Protein AF-A0A8J3HNP9-F1 (afdb_monomer_lite)

Radius of gyration: 21.97 Å; chains: 1; bounding box: 42×60×64 Å

Sequence (300 aa):
MTESPDAYVRTRRYVMGAESTRGRYFKLLGGGTFADLPREQRSRFVADLCRDARTVDDADLTDMLSLPNWRPRLTAAWLIGIDRRTGFRDRLAELLLASELAFAGKGYAYALLRFGRPEDAVVLSAYLDRYLPRLDCPYDQGYVMSALLHLDDTRGTTAAARFLVPGGPWKSRYGDADPGAMCDRIRHAEQLIQAEQVRTAGVTLVEHFVLEWSDGGTHLAGLVTEWVRDGEPDLPHAISLLADAVASLGRRGLIEVYADGPVPTDQIGPLVADPSRWSPDAPADHAVAVSLTEAGAAFL

Foldseek 3Di:
DDDPVVLCVVLVCLLAPDDHPPGLLVCPFLLGVLLVDDPVSSLVSLLRLLVCLVPDDVVSLVSLLPDPALSSLLSSLQSCLLNLVCVCLVVLLVCLQVLNYARSVLSSLSSLLSVLDPVSLVSLLNSLVPPLVPLVDPGCNLSSLLSNVLSCVLVVHCSSVQQVPVVHSCCVRPNPDDSNPSNVSNVSSVVSNLLSCVLPVDADPLLVLCLVQQAPWAWLLRSLVVVVVVPDPDSVVNLVSNLVSQLVCLLSVQKFKDQVHTDDSVCSNVLSPDVLSNDPPRPNNSIMIIHGDPSSVVND

Structure (mmCIF, N/CA/C/O backbone):
data_AF-A0A8J3HNP9-F1
#
_entry.id   AF-A0A8J3HNP9-F1
#
loop_
_atom_site.group_PDB
_atom_site.id
_atom_site.type_symbol
_atom_site.label_atom_id
_atom_site.label_alt_id
_atom_site.label_comp_id
_atom_site.label_asym_id
_atom_site.label_entity_id
_atom_site.label_seq_id
_atom_site.pdbx_PDB_ins_code
_atom_site.Cartn_x
_atom_site.Cartn_y
_atom_site.Cartn_z
_atom_site.occupancy
_atom_site.B_iso_or_equiv
_atom_site.auth_seq_id
_atom_site.auth_comp_id
_atom_site.auth_asym_id
_atom_site.auth_atom_id
_atom_site.pdbx_PDB_model_num
ATOM 1 N N . MET A 1 1 ? 5.436 -31.799 8.774 1.00 41.78 1 MET A N 1
ATOM 2 C CA . MET A 1 1 ? 5.368 -31.387 7.361 1.00 41.78 1 MET A CA 1
ATOM 3 C C . MET A 1 1 ? 6.785 -31.031 6.954 1.00 41.78 1 MET A C 1
ATOM 5 O O . MET A 1 1 ? 7.312 -30.037 7.431 1.00 41.78 1 MET A O 1
ATOM 9 N N . THR A 1 2 ? 7.453 -31.950 6.269 1.00 43.00 2 THR A N 1
ATOM 10 C CA . THR A 1 2 ? 8.883 -31.882 5.948 1.00 43.00 2 THR A CA 1
ATOM 11 C C . THR A 1 2 ? 9.095 -30.798 4.895 1.00 43.00 2 THR A C 1
ATOM 13 O O . THR A 1 2 ? 8.394 -30.791 3.886 1.00 43.00 2 THR A O 1
ATOM 16 N N . GLU A 1 3 ? 9.997 -29.854 5.163 1.00 51.47 3 GLU A N 1
ATOM 17 C CA . GLU A 1 3 ? 10.384 -28.799 4.222 1.00 51.47 3 GLU A CA 1
ATOM 18 C C . GLU A 1 3 ? 10.762 -29.431 2.877 1.00 51.47 3 GLU A C 1
ATOM 20 O O . GLU A 1 3 ? 11.570 -30.357 2.859 1.00 51.47 3 GLU A O 1
ATOM 25 N N . SER A 1 4 ? 10.199 -28.955 1.761 1.00 56.53 4 SER A N 1
ATOM 26 C CA . SER A 1 4 ? 10.802 -29.221 0.453 1.00 56.53 4 SER A CA 1
ATOM 27 C C . SER A 1 4 ? 12.010 -28.288 0.338 1.00 56.53 4 SER A C 1
ATOM 29 O O . SER A 1 4 ? 11.806 -27.069 0.246 1.00 56.53 4 SER A O 1
ATOM 31 N N . PRO A 1 5 ? 13.257 -28.797 0.384 1.00 61.81 5 PRO A N 1
ATOM 32 C CA . PRO A 1 5 ? 14.456 -27.957 0.336 1.00 61.81 5 PRO A CA 1
ATOM 33 C C . PRO A 1 5 ? 14.476 -27.059 -0.910 1.00 61.81 5 PRO A C 1
ATOM 35 O O . PRO A 1 5 ? 14.999 -25.944 -0.880 1.00 61.81 5 PRO A O 1
ATOM 38 N N . ASP A 1 6 ? 13.816 -27.512 -1.974 1.00 73.06 6 ASP A N 1
ATOM 39 C CA . ASP A 1 6 ? 13.771 -26.863 -3.277 1.00 73.06 6 ASP A CA 1
ATOM 40 C C . ASP A 1 6 ? 12.999 -25.539 -3.252 1.00 73.06 6 ASP A C 1
ATOM 42 O O . ASP A 1 6 ? 13.443 -24.557 -3.849 1.00 73.06 6 ASP A O 1
ATOM 46 N N . ALA A 1 7 ? 11.884 -25.464 -2.515 1.00 73.06 7 ALA A N 1
ATOM 47 C CA . ALA A 1 7 ? 11.074 -24.246 -2.438 1.00 73.06 7 ALA A CA 1
ATOM 48 C C . ALA A 1 7 ? 11.816 -23.119 -1.701 1.00 73.06 7 ALA A C 1
ATOM 50 O O . ALA A 1 7 ? 11.811 -21.964 -2.135 1.00 73.06 7 ALA A O 1
ATOM 51 N N . TYR A 1 8 ? 12.517 -23.447 -0.610 1.00 75.12 8 TYR A N 1
ATOM 52 C CA . TYR A 1 8 ? 13.298 -22.461 0.138 1.00 75.12 8 TYR A CA 1
ATOM 53 C C . TYR A 1 8 ? 14.500 -21.966 -0.669 1.00 75.12 8 TYR A C 1
ATOM 55 O O . TYR A 1 8 ? 14.755 -20.764 -0.714 1.00 75.12 8 TYR A O 1
ATOM 63 N N . VAL A 1 9 ? 15.225 -22.867 -1.341 1.00 79.75 9 VAL A N 1
ATOM 64 C CA . VAL A 1 9 ? 16.390 -22.502 -2.162 1.00 79.75 9 VAL A CA 1
ATOM 65 C C . VAL A 1 9 ? 15.975 -21.605 -3.329 1.00 79.75 9 VAL A C 1
ATOM 67 O O . VAL A 1 9 ? 16.606 -20.568 -3.548 1.00 79.75 9 VAL A O 1
ATOM 70 N N . ARG A 1 10 ? 14.887 -21.951 -4.028 1.00 82.94 10 ARG A N 1
ATOM 71 C CA . ARG A 1 10 ? 14.375 -21.191 -5.176 1.00 82.94 10 ARG A CA 1
ATOM 72 C C . ARG A 1 10 ? 13.903 -19.793 -4.780 1.00 82.94 10 ARG A C 1
ATOM 74 O O . ARG A 1 10 ? 14.274 -18.804 -5.411 1.00 82.94 10 ARG A O 1
ATOM 81 N N . THR A 1 11 ? 13.167 -19.692 -3.676 1.00 86.75 11 THR A N 1
ATOM 82 C CA . THR A 1 11 ? 12.577 -18.420 -3.227 1.00 86.75 11 THR A CA 1
ATOM 83 C C . THR A 1 11 ? 13.554 -17.544 -2.434 1.00 86.75 11 THR A C 1
ATOM 85 O O . THR A 1 11 ? 13.323 -16.343 -2.258 1.00 86.75 11 THR A O 1
ATOM 88 N N . ARG A 1 12 ? 14.709 -18.092 -2.017 1.00 88.56 12 ARG A N 1
ATOM 89 C CA . ARG A 1 12 ? 15.744 -17.386 -1.241 1.00 88.56 12 ARG A CA 1
ATOM 90 C C . ARG A 1 12 ? 16.184 -16.071 -1.878 1.00 88.56 12 ARG A C 1
ATOM 92 O O . ARG A 1 12 ? 16.449 -15.118 -1.144 1.00 88.56 12 ARG A O 1
ATOM 99 N N . ARG A 1 13 ? 16.257 -15.996 -3.214 1.00 88.94 13 ARG A N 1
ATOM 100 C CA . ARG A 1 13 ? 16.653 -14.766 -3.925 1.00 88.94 13 ARG A CA 1
ATOM 101 C C . ARG A 1 13 ? 15.746 -13.584 -3.586 1.00 88.94 13 ARG A C 1
ATOM 103 O O . ARG A 1 13 ? 16.248 -12.490 -3.359 1.00 88.94 13 ARG A O 1
ATOM 110 N N . TYR A 1 14 ? 14.443 -13.820 -3.437 1.00 91.44 14 TYR A N 1
ATOM 111 C CA . TYR A 1 14 ? 13.475 -12.780 -3.104 1.00 91.44 14 TYR A CA 1
ATOM 112 C C . TYR A 1 14 ? 13.590 -12.356 -1.644 1.00 91.44 14 TYR A C 1
ATOM 114 O O . TYR A 1 14 ? 13.508 -11.170 -1.337 1.00 91.44 14 TYR A O 1
ATOM 122 N N . VAL A 1 15 ? 13.820 -13.316 -0.743 1.00 90.69 15 VAL A N 1
ATOM 123 C CA . VAL A 1 15 ? 13.936 -13.077 0.707 1.00 90.69 15 VAL A CA 1
ATOM 124 C C . VAL A 1 15 ? 15.225 -12.336 1.055 1.00 90.69 15 VAL A C 1
ATOM 126 O O . VAL A 1 15 ? 15.242 -11.479 1.945 1.00 90.69 15 VAL A O 1
ATOM 129 N N . MET A 1 16 ? 16.316 -12.649 0.356 1.00 86.94 16 MET A N 1
ATOM 130 C CA . MET A 1 16 ? 17.607 -12.003 0.567 1.00 86.94 16 MET A CA 1
ATOM 131 C C . MET A 1 16 ? 17.746 -10.708 -0.241 1.00 86.94 16 MET A C 1
ATOM 133 O O . MET A 1 16 ? 18.266 -9.736 0.297 1.00 86.94 16 MET A O 1
ATOM 137 N N . GLY A 1 17 ? 17.208 -10.641 -1.460 1.00 74.25 17 GLY A N 1
ATOM 138 C CA . GLY A 1 17 ? 17.454 -9.547 -2.403 1.00 74.25 17 GLY A CA 1
ATOM 139 C C . GLY A 1 17 ? 18.872 -9.592 -2.989 1.00 74.25 17 GLY A C 1
ATOM 140 O O . GLY A 1 17 ? 19.764 -10.219 -2.418 1.00 74.25 17 GLY A O 1
ATOM 141 N N . ALA A 1 18 ? 19.084 -8.920 -4.124 1.00 65.62 18 ALA A N 1
ATOM 142 C CA . ALA A 1 18 ? 20.353 -8.954 -4.858 1.00 65.62 18 ALA A CA 1
ATOM 143 C C . ALA A 1 18 ? 21.534 -8.334 -4.081 1.00 65.62 18 ALA A C 1
ATOM 145 O O . ALA A 1 18 ? 22.650 -8.839 -4.156 1.00 65.62 18 ALA A O 1
ATOM 146 N N . GLU A 1 19 ? 21.287 -7.282 -3.293 1.00 57.78 19 GLU A N 1
ATOM 147 C CA . GLU A 1 19 ? 22.351 -6.474 -2.674 1.00 57.78 19 GLU A CA 1
ATOM 148 C C . GLU A 1 19 ? 22.489 -6.628 -1.143 1.00 57.78 19 GLU A C 1
ATOM 150 O O . GLU A 1 19 ? 23.294 -5.936 -0.518 1.00 57.78 19 GLU A O 1
ATOM 155 N N . SER A 1 20 ? 21.692 -7.472 -0.473 1.00 57.62 20 SER A N 1
ATOM 156 C CA . SER A 1 20 ? 21.638 -7.445 1.000 1.00 57.62 20 SER A CA 1
ATOM 157 C C . SER A 1 20 ? 22.536 -8.481 1.677 1.00 57.62 20 SER A C 1
ATOM 159 O O . SER A 1 20 ? 22.277 -9.682 1.618 1.00 57.62 20 SER A O 1
ATOM 161 N N . THR A 1 21 ? 23.502 -8.010 2.470 1.00 60.66 21 THR A N 1
ATOM 162 C CA . THR A 1 21 ? 24.278 -8.852 3.401 1.00 60.66 21 THR A CA 1
ATOM 163 C C . THR A 1 21 ? 23.460 -9.329 4.608 1.00 60.66 21 THR A C 1
ATOM 165 O O . THR A 1 21 ? 23.780 -10.359 5.195 1.00 60.66 21 THR A O 1
ATOM 168 N N . ARG A 1 22 ? 22.378 -8.620 4.975 1.00 69.38 22 ARG A N 1
ATOM 169 C CA . ARG A 1 22 ? 21.475 -8.987 6.088 1.00 69.38 22 ARG A CA 1
ATOM 170 C C . ARG A 1 22 ? 20.137 -9.595 5.634 1.00 69.38 22 ARG A C 1
ATOM 172 O O . ARG A 1 22 ? 19.429 -10.169 6.452 1.00 69.38 22 ARG A O 1
ATOM 179 N N . GLY A 1 23 ? 19.822 -9.561 4.341 1.00 80.19 23 GLY A N 1
ATOM 180 C CA . GLY A 1 23 ? 18.545 -9.984 3.748 1.00 80.19 23 GLY A CA 1
ATOM 181 C C . GLY A 1 23 ? 17.532 -8.840 3.576 1.00 80.19 23 GLY A C 1
ATOM 182 O O . GLY A 1 23 ? 17.559 -7.858 4.321 1.00 80.19 23 GLY A O 1
ATOM 183 N N . ARG A 1 24 ? 16.659 -8.924 2.563 1.00 90.69 24 ARG A N 1
ATOM 184 C CA . ARG A 1 24 ? 15.647 -7.905 2.215 1.00 90.69 24 ARG A CA 1
ATOM 185 C C . ARG A 1 24 ? 14.593 -7.754 3.308 1.00 90.69 24 ARG A C 1
ATOM 187 O O . ARG A 1 24 ? 14.178 -6.637 3.599 1.00 90.69 24 ARG A O 1
ATOM 194 N N . TYR A 1 25 ? 14.193 -8.856 3.939 1.00 89.31 25 TYR A N 1
ATOM 195 C CA . TYR A 1 25 ? 13.139 -8.877 4.959 1.00 89.31 25 TYR A CA 1
ATOM 196 C C . TYR A 1 25 ? 13.373 -7.898 6.127 1.00 89.31 25 TYR A C 1
ATOM 198 O O . TYR A 1 25 ? 12.404 -7.383 6.675 1.00 89.31 25 TYR A O 1
ATOM 206 N N . PHE A 1 26 ? 14.623 -7.576 6.488 1.00 89.19 26 PHE A N 1
ATOM 207 C CA . PHE A 1 26 ? 14.903 -6.566 7.522 1.00 89.19 26 PHE A CA 1
ATOM 208 C C . PHE A 1 26 ? 14.496 -5.154 7.107 1.00 89.19 26 PHE A C 1
ATOM 210 O O . PHE A 1 26 ? 14.012 -4.396 7.940 1.00 89.19 26 PHE A O 1
ATOM 217 N N . LYS A 1 27 ? 14.683 -4.820 5.827 1.00 89.81 27 LYS A N 1
ATOM 218 C CA . LYS A 1 27 ? 14.323 -3.521 5.246 1.00 89.81 27 LYS A CA 1
ATOM 219 C C . LYS A 1 27 ? 12.807 -3.388 5.036 1.00 89.81 27 LYS A C 1
ATOM 221 O O . LYS A 1 27 ? 12.283 -2.284 4.973 1.00 89.81 27 LYS A O 1
ATOM 226 N N . LEU A 1 28 ? 12.102 -4.516 4.931 1.00 90.75 28 LEU A N 1
ATOM 227 C CA . LEU A 1 28 ? 10.635 -4.577 4.866 1.00 90.75 28 LEU A CA 1
ATOM 228 C C . LEU A 1 28 ? 9.980 -4.563 6.254 1.00 90.75 28 LEU A C 1
ATOM 230 O O . LEU A 1 28 ? 8.804 -4.219 6.398 1.00 90.75 28 LEU A O 1
ATOM 234 N N . LEU A 1 29 ? 10.727 -4.961 7.286 1.00 85.44 29 LEU A N 1
ATOM 235 C CA . LEU A 1 29 ? 10.233 -5.002 8.652 1.00 85.44 29 LEU A CA 1
ATOM 236 C C . LEU A 1 29 ? 9.774 -3.611 9.088 1.00 85.44 29 LEU A C 1
ATOM 238 O O . LEU A 1 29 ? 10.290 -2.588 8.649 1.00 85.44 29 LEU A O 1
ATOM 242 N N . GLY A 1 30 ? 8.779 -3.583 9.965 1.00 76.62 30 GLY A N 1
ATOM 243 C CA . GLY A 1 30 ? 8.337 -2.352 10.592 1.00 76.62 30 GLY A CA 1
ATOM 244 C C . GLY A 1 30 ? 7.570 -1.387 9.679 1.00 76.62 30 GLY A C 1
ATOM 245 O O . GLY A 1 30 ? 7.511 -0.204 10.009 1.00 76.62 30 GLY A O 1
ATOM 246 N N . GLY A 1 31 ? 6.979 -1.874 8.582 1.00 75.06 31 GLY A N 1
ATOM 247 C CA . GLY A 1 31 ? 6.212 -1.059 7.627 1.00 75.06 31 GLY A CA 1
ATOM 248 C C . GLY A 1 31 ? 7.059 -0.441 6.513 1.00 75.06 31 GLY A C 1
ATOM 249 O O . GLY A 1 31 ? 6.606 0.499 5.878 1.00 75.06 31 GLY A O 1
ATOM 250 N N . GLY A 1 32 ? 8.273 -0.955 6.283 1.00 79.75 32 GLY A N 1
ATOM 251 C CA . GLY A 1 32 ? 9.185 -0.439 5.262 1.00 79.75 32 GLY A CA 1
ATOM 252 C C . GLY A 1 32 ? 10.268 0.469 5.838 1.00 79.75 32 GLY A C 1
ATOM 253 O O . GLY A 1 32 ? 10.395 1.618 5.432 1.00 79.75 32 GLY A O 1
ATOM 254 N N . THR A 1 33 ? 11.093 -0.046 6.757 1.00 86.62 33 THR A N 1
ATOM 255 C CA . THR A 1 33 ? 12.288 0.664 7.270 1.00 86.62 33 THR A CA 1
ATOM 256 C C . THR A 1 33 ? 13.270 1.079 6.172 1.00 86.62 33 THR A C 1
ATOM 258 O O . THR A 1 33 ? 14.131 1.923 6.403 1.00 86.62 33 THR A O 1
ATOM 261 N N . PHE A 1 34 ? 13.137 0.546 4.953 1.00 89.06 34 PHE A N 1
ATOM 262 C CA . PHE A 1 34 ? 13.840 1.070 3.784 1.00 89.06 34 PHE A CA 1
ATOM 263 C C . PHE A 1 34 ? 13.579 2.562 3.525 1.00 89.06 34 PHE A C 1
ATOM 265 O O . PHE A 1 34 ? 14.424 3.212 2.912 1.00 89.06 34 PHE A O 1
ATOM 272 N N . ALA A 1 35 ? 12.450 3.109 3.988 1.00 86.44 35 ALA A N 1
ATOM 273 C CA . ALA A 1 35 ? 12.135 4.532 3.896 1.00 86.44 35 ALA A CA 1
ATOM 274 C C . ALA A 1 35 ? 13.190 5.408 4.601 1.00 86.44 35 ALA A C 1
ATOM 276 O O . ALA A 1 35 ? 13.507 6.497 4.124 1.00 86.44 35 ALA A O 1
ATOM 277 N N . ASP A 1 36 ? 13.807 4.880 5.661 1.00 87.75 36 ASP A N 1
ATOM 278 C CA . ASP A 1 36 ? 14.815 5.564 6.476 1.00 87.75 36 ASP A CA 1
ATOM 279 C C . ASP A 1 36 ? 16.243 5.428 5.900 1.00 87.75 36 ASP A C 1
ATOM 281 O O . ASP A 1 36 ? 17.205 5.966 6.450 1.00 87.75 36 ASP A O 1
ATOM 285 N N . LEU A 1 37 ? 16.420 4.694 4.791 1.00 87.50 37 LEU A N 1
ATOM 286 C CA . LEU A 1 37 ? 17.728 4.537 4.149 1.00 87.50 37 LEU A CA 1
ATOM 287 C C . LEU A 1 37 ? 18.185 5.838 3.469 1.00 87.50 37 LEU A C 1
ATOM 289 O O . LEU A 1 37 ? 17.350 6.608 2.981 1.00 87.50 37 LEU A O 1
ATOM 293 N N . PRO A 1 38 ? 19.511 6.046 3.319 1.00 87.94 38 PRO A N 1
ATOM 294 C CA . PRO A 1 38 ? 20.050 7.101 2.467 1.00 87.94 38 PRO A CA 1
ATOM 295 C C . PRO A 1 38 ? 19.463 7.032 1.054 1.00 87.94 38 PRO A C 1
ATOM 297 O O . PRO A 1 38 ? 19.278 5.939 0.517 1.00 87.94 38 PRO A O 1
ATOM 300 N N . ARG A 1 39 ? 19.209 8.195 0.437 1.00 83.44 39 ARG A N 1
ATOM 301 C CA . ARG A 1 39 ? 18.467 8.329 -0.833 1.00 83.44 39 ARG A CA 1
ATOM 302 C C . ARG A 1 39 ? 18.920 7.346 -1.915 1.00 83.44 39 ARG A C 1
ATOM 304 O O . ARG A 1 39 ? 18.086 6.661 -2.487 1.00 83.44 39 ARG A O 1
ATOM 311 N N . GLU A 1 40 ? 20.223 7.231 -2.158 1.00 80.88 40 GLU A N 1
ATOM 312 C CA . GLU A 1 40 ? 20.770 6.328 -3.180 1.00 80.88 40 GLU A CA 1
ATOM 313 C C . GLU A 1 40 ? 20.478 4.847 -2.879 1.00 80.88 40 GLU A C 1
ATOM 315 O O . GLU A 1 40 ? 19.985 4.116 -3.739 1.00 80.88 40 GLU A O 1
ATOM 320 N N . GLN A 1 41 ? 20.718 4.411 -1.638 1.00 85.44 41 GLN A N 1
ATOM 321 C CA . GLN A 1 41 ? 20.446 3.035 -1.206 1.00 85.44 41 GLN A CA 1
ATOM 322 C C . GLN A 1 41 ? 18.949 2.725 -1.225 1.00 85.44 41 GLN A C 1
ATOM 324 O O . GLN A 1 41 ? 18.549 1.611 -1.567 1.00 85.44 41 GLN A O 1
ATOM 329 N N . ARG A 1 42 ? 18.122 3.710 -0.863 1.00 90.25 42 ARG A N 1
ATOM 330 C CA . ARG A 1 42 ? 16.665 3.624 -0.912 1.00 90.25 42 ARG A CA 1
ATOM 331 C C . ARG A 1 42 ? 16.177 3.452 -2.346 1.00 90.25 42 ARG A C 1
ATOM 333 O O . ARG A 1 42 ? 15.444 2.505 -2.604 1.00 90.25 42 ARG A O 1
ATOM 340 N N . SER A 1 43 ? 16.630 4.294 -3.276 1.00 83.88 43 SER A N 1
ATOM 341 C CA . SER A 1 43 ? 16.246 4.205 -4.689 1.00 83.88 43 SER A CA 1
ATOM 342 C C . SER A 1 43 ? 16.623 2.858 -5.303 1.00 83.88 43 SER A C 1
ATOM 344 O O . SER A 1 43 ? 15.776 2.221 -5.921 1.00 83.88 43 SER A O 1
ATOM 346 N N . ARG A 1 44 ? 17.854 2.372 -5.078 1.00 86.25 44 ARG A N 1
ATOM 347 C CA . ARG A 1 44 ? 18.276 1.040 -5.556 1.00 86.25 44 ARG A CA 1
ATOM 348 C C . ARG A 1 44 ? 17.419 -0.076 -4.970 1.00 86.25 44 ARG A C 1
ATOM 350 O O . ARG A 1 44 ? 16.931 -0.933 -5.700 1.00 86.25 44 ARG A O 1
ATOM 357 N N . PHE A 1 45 ? 17.183 -0.033 -3.659 1.00 90.62 45 PHE A N 1
ATOM 358 C CA . PHE A 1 45 ? 16.366 -1.035 -2.986 1.00 90.62 45 PHE A CA 1
ATOM 359 C C . PHE A 1 45 ? 14.934 -1.082 -3.527 1.00 90.62 45 PHE A C 1
ATOM 361 O O . PHE A 1 45 ? 14.414 -2.170 -3.764 1.00 90.62 45 PHE A O 1
ATOM 368 N N . VAL A 1 46 ? 14.299 0.078 -3.710 1.00 91.00 46 VAL A N 1
ATOM 369 C CA . VAL A 1 46 ? 12.920 0.163 -4.203 1.00 91.00 46 VAL A CA 1
ATOM 370 C C . VAL A 1 46 ? 12.836 -0.294 -5.663 1.00 91.00 46 VAL A C 1
ATOM 372 O O . VAL A 1 46 ? 11.932 -1.063 -5.986 1.00 91.00 46 VAL A O 1
ATOM 375 N N . ALA A 1 47 ? 13.801 0.074 -6.512 1.00 87.25 47 ALA A N 1
ATOM 376 C CA . ALA A 1 47 ? 13.889 -0.403 -7.894 1.00 87.25 47 ALA A CA 1
ATOM 377 C C . ALA A 1 47 ? 13.988 -1.932 -7.979 1.00 87.25 47 ALA A C 1
ATOM 379 O O . ALA A 1 47 ? 13.220 -2.577 -8.698 1.00 87.25 47 ALA A O 1
ATOM 380 N N . ASP A 1 48 ? 14.885 -2.527 -7.192 1.00 90.44 48 ASP A N 1
ATOM 381 C CA . ASP A 1 48 ? 15.039 -3.978 -7.107 1.00 90.44 48 ASP A CA 1
ATOM 382 C C . ASP A 1 48 ? 13.785 -4.668 -6.573 1.00 90.44 48 ASP A C 1
ATOM 384 O O . ASP A 1 48 ? 13.381 -5.713 -7.080 1.00 90.44 48 ASP A O 1
ATOM 388 N N . LEU A 1 49 ? 13.155 -4.086 -5.553 1.00 93.50 49 LEU A N 1
ATOM 389 C CA . LEU A 1 49 ? 11.936 -4.621 -4.964 1.00 93.50 49 LEU A CA 1
ATOM 390 C C . LEU A 1 49 ? 10.769 -4.599 -5.962 1.00 93.50 49 LEU A C 1
ATOM 392 O O . LEU A 1 49 ? 10.061 -5.596 -6.082 1.00 93.50 49 LEU A O 1
ATOM 396 N N . CYS A 1 50 ? 10.593 -3.503 -6.704 1.00 91.50 50 CYS A N 1
ATOM 397 C CA . CYS A 1 50 ? 9.552 -3.385 -7.726 1.00 91.50 50 CYS A CA 1
ATOM 398 C C . CYS A 1 50 ? 9.806 -4.321 -8.912 1.00 91.50 50 CYS A C 1
ATOM 400 O O . CYS A 1 50 ? 8.866 -4.917 -9.437 1.00 91.50 50 CYS A O 1
ATOM 402 N N . ARG A 1 51 ? 11.069 -4.495 -9.325 1.00 90.00 51 ARG A N 1
ATOM 403 C CA . ARG A 1 51 ? 11.435 -5.469 -10.363 1.00 90.00 51 ARG A CA 1
ATOM 404 C C . ARG A 1 51 ? 11.079 -6.890 -9.936 1.00 90.00 51 ARG A C 1
ATOM 406 O O . ARG A 1 51 ? 10.449 -7.614 -10.704 1.00 90.00 51 ARG A O 1
ATOM 413 N N . ASP A 1 52 ? 11.438 -7.276 -8.719 1.00 93.94 52 ASP A N 1
ATOM 414 C CA . ASP A 1 52 ? 11.122 -8.606 -8.203 1.00 93.94 52 ASP A CA 1
ATOM 415 C C . ASP A 1 52 ? 9.616 -8.812 -8.047 1.00 93.94 52 ASP A C 1
ATOM 417 O O . ASP A 1 52 ? 9.119 -9.875 -8.399 1.00 93.94 52 ASP A O 1
ATOM 421 N N . ALA A 1 53 ? 8.878 -7.795 -7.593 1.00 94.94 53 ALA A N 1
ATOM 422 C CA . ALA A 1 53 ? 7.424 -7.869 -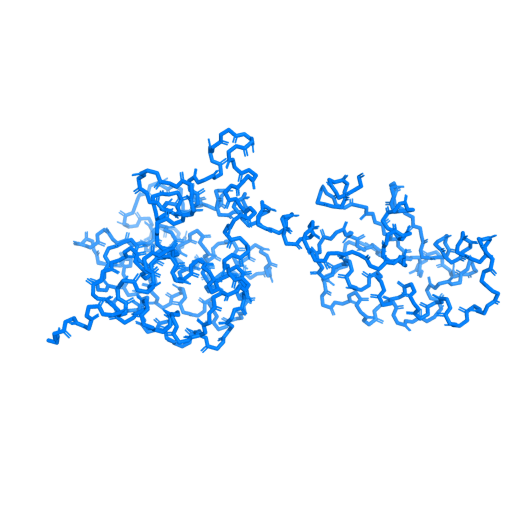7.460 1.00 94.94 53 ALA A CA 1
ATOM 423 C C . ALA A 1 53 ? 6.727 -8.121 -8.804 1.00 94.94 53 ALA A C 1
ATOM 425 O O . ALA A 1 53 ? 5.770 -8.883 -8.853 1.00 94.94 53 ALA A O 1
ATOM 426 N N . ARG A 1 54 ? 7.242 -7.548 -9.899 1.00 90.00 54 ARG A N 1
ATOM 427 C CA . ARG A 1 54 ? 6.715 -7.777 -11.254 1.00 90.00 54 ARG A CA 1
ATOM 428 C C . ARG A 1 54 ? 7.095 -9.131 -11.846 1.00 90.00 54 ARG A C 1
ATOM 430 O O . ARG A 1 54 ? 6.356 -9.676 -12.653 1.00 90.00 54 ARG A O 1
ATOM 437 N N . THR A 1 55 ? 8.276 -9.644 -11.509 1.00 89.75 55 THR A N 1
ATOM 438 C CA . THR A 1 55 ? 8.860 -10.823 -12.179 1.00 89.75 55 THR A CA 1
ATOM 439 C C . THR A 1 55 ? 8.706 -12.129 -11.413 1.00 89.75 55 THR A C 1
ATOM 441 O O . THR A 1 55 ? 8.898 -13.192 -11.999 1.00 89.75 55 THR A O 1
ATOM 444 N N . VAL A 1 56 ? 8.387 -12.080 -10.118 1.00 94.31 56 VAL A N 1
ATOM 445 C CA . VAL A 1 56 ? 8.066 -13.278 -9.335 1.00 94.31 56 VAL A CA 1
ATOM 446 C C . VAL A 1 56 ? 6.799 -13.937 -9.872 1.00 94.31 56 VAL A C 1
ATOM 448 O O . VAL A 1 56 ? 5.849 -13.248 -10.243 1.00 94.31 56 VAL A O 1
ATOM 451 N N . ASP A 1 57 ? 6.776 -15.264 -9.932 1.00 93.56 57 ASP A N 1
ATOM 452 C CA . ASP A 1 57 ? 5.588 -16.012 -10.336 1.00 93.56 57 ASP A CA 1
ATOM 453 C C . ASP A 1 57 ? 4.669 -16.306 -9.135 1.00 93.56 57 ASP A C 1
ATOM 455 O O . ASP A 1 57 ? 5.057 -16.226 -7.966 1.00 93.56 57 ASP A O 1
ATOM 459 N N . ASP A 1 58 ? 3.406 -16.615 -9.421 1.00 96.19 58 ASP A N 1
ATOM 460 C CA . ASP A 1 58 ? 2.418 -16.890 -8.373 1.00 96.19 58 ASP A CA 1
ATOM 461 C C . ASP A 1 58 ? 2.707 -18.201 -7.621 1.00 96.19 58 ASP A C 1
ATOM 463 O O . ASP A 1 58 ? 2.321 -18.349 -6.457 1.00 96.19 58 ASP A O 1
ATOM 467 N N . ALA A 1 59 ? 3.418 -19.142 -8.249 1.00 94.69 59 ALA A N 1
ATOM 468 C CA . ALA A 1 59 ? 3.817 -20.401 -7.628 1.00 94.69 59 ALA A CA 1
ATOM 469 C C . ALA A 1 59 ? 4.856 -20.171 -6.516 1.00 94.69 59 ALA A C 1
ATOM 471 O O . ALA A 1 59 ? 4.697 -20.673 -5.405 1.00 94.69 59 ALA A O 1
ATOM 472 N N . ASP A 1 60 ? 5.866 -19.341 -6.767 1.00 95.88 60 ASP A N 1
ATOM 473 C CA . ASP A 1 60 ? 6.877 -18.931 -5.798 1.00 95.88 60 ASP A CA 1
ATOM 474 C C . ASP A 1 60 ? 6.252 -18.144 -4.651 1.00 95.88 60 ASP A C 1
ATOM 476 O O . ASP A 1 60 ? 6.576 -18.394 -3.490 1.00 95.88 60 ASP A O 1
ATOM 480 N N . LEU A 1 61 ? 5.319 -17.233 -4.943 1.00 98.00 61 LEU A N 1
ATOM 481 C CA . LEU A 1 61 ? 4.575 -16.518 -3.904 1.00 98.00 61 LEU A CA 1
ATOM 482 C C . LEU A 1 61 ? 3.766 -17.482 -3.023 1.00 98.00 61 LEU A C 1
ATOM 484 O O . LEU A 1 61 ? 3.792 -17.361 -1.796 1.00 98.00 61 LEU A O 1
ATOM 488 N N . THR A 1 62 ? 3.096 -18.464 -3.628 1.00 97.44 62 THR A N 1
ATOM 489 C CA . THR A 1 62 ? 2.330 -19.500 -2.914 1.00 97.44 62 THR A CA 1
ATOM 490 C C . THR A 1 62 ? 3.229 -20.351 -2.019 1.00 97.44 62 THR A C 1
ATOM 492 O O . THR A 1 62 ? 2.911 -20.574 -0.844 1.00 97.44 62 THR A O 1
ATOM 495 N N . ASP A 1 63 ? 4.383 -20.771 -2.532 1.00 95.31 63 ASP A N 1
ATOM 496 C CA . ASP A 1 63 ? 5.371 -21.530 -1.772 1.00 95.31 63 ASP A CA 1
ATOM 497 C C . ASP A 1 63 ? 5.909 -20.704 -0.600 1.00 95.31 63 ASP A C 1
ATOM 499 O O . ASP A 1 63 ? 5.908 -21.167 0.544 1.00 95.31 63 ASP A O 1
ATOM 503 N N . MET A 1 64 ? 6.278 -19.442 -0.840 1.00 96.69 64 MET A N 1
ATOM 504 C CA . MET A 1 64 ? 6.745 -18.529 0.206 1.00 96.69 64 MET A CA 1
ATOM 505 C C . MET A 1 64 ? 5.708 -18.332 1.315 1.00 96.69 64 MET A C 1
ATOM 507 O O . MET A 1 64 ? 6.081 -18.331 2.491 1.00 96.69 64 MET A O 1
ATOM 511 N N . LEU A 1 65 ? 4.422 -18.196 0.965 1.00 97.44 65 LEU A N 1
ATOM 512 C CA . LEU A 1 65 ? 3.308 -18.078 1.914 1.00 97.44 65 LEU A CA 1
ATOM 513 C C . LEU A 1 65 ? 3.025 -19.375 2.690 1.00 97.44 65 LEU A C 1
ATOM 515 O O . LEU A 1 65 ? 2.400 -19.328 3.750 1.00 97.44 65 LEU A O 1
ATOM 519 N N . SER A 1 66 ? 3.484 -20.523 2.197 1.00 95.31 66 SER A N 1
ATOM 520 C CA . SER A 1 66 ? 3.271 -21.828 2.832 1.00 95.31 66 SER A CA 1
ATOM 521 C C . SER A 1 66 ? 4.386 -22.195 3.815 1.00 95.31 66 SER A C 1
ATOM 523 O O . SER A 1 66 ? 4.136 -22.890 4.802 1.00 95.31 66 SER A O 1
ATOM 525 N N . LEU A 1 67 ? 5.599 -21.663 3.628 1.00 92.00 67 LEU A N 1
ATOM 526 C CA . LEU A 1 67 ? 6.745 -21.927 4.505 1.00 92.00 67 LEU A CA 1
ATOM 527 C C . LEU A 1 67 ? 6.460 -21.539 5.970 1.00 92.00 67 LEU A C 1
ATOM 529 O O . LEU A 1 67 ? 5.930 -20.453 6.212 1.00 92.00 67 LEU A O 1
ATOM 533 N N . PRO A 1 68 ? 6.850 -22.349 6.973 1.00 91.75 68 PRO A N 1
ATOM 534 C CA . PRO A 1 68 ? 6.661 -22.049 8.398 1.00 91.75 68 PRO A CA 1
ATOM 535 C C . PRO A 1 68 ? 7.698 -21.029 8.916 1.00 91.75 68 PRO A C 1
ATOM 537 O O . PRO A 1 68 ? 8.302 -21.195 9.971 1.00 91.75 68 PRO A O 1
ATOM 540 N N . ASN A 1 69 ? 7.958 -19.971 8.146 1.00 91.12 69 ASN A N 1
ATOM 541 C CA . ASN A 1 69 ? 8.969 -18.961 8.436 1.00 91.12 69 ASN A CA 1
ATOM 542 C C . ASN A 1 69 ? 8.424 -17.579 8.080 1.00 91.12 69 ASN A C 1
ATOM 544 O O . ASN A 1 69 ? 7.995 -17.334 6.955 1.00 91.12 69 ASN A O 1
ATOM 548 N N . TRP A 1 70 ? 8.464 -16.649 9.031 1.00 93.88 70 TRP A N 1
ATOM 549 C CA . TRP A 1 70 ? 7.897 -15.318 8.831 1.00 93.88 70 TRP A CA 1
ATOM 550 C C . TRP A 1 70 ? 8.628 -14.495 7.765 1.00 93.88 70 TRP A C 1
ATOM 552 O O . TRP A 1 70 ? 8.016 -13.621 7.162 1.00 93.88 70 TRP A O 1
ATOM 562 N N . ARG A 1 71 ? 9.918 -14.756 7.510 1.00 94.06 71 ARG A N 1
ATOM 563 C CA . ARG A 1 71 ? 10.730 -13.989 6.548 1.00 94.06 71 ARG A CA 1
ATOM 564 C C . ARG A 1 71 ? 10.222 -14.129 5.109 1.00 94.06 71 ARG A C 1
ATOM 566 O O . ARG A 1 71 ? 9.915 -13.097 4.517 1.00 94.06 71 ARG A O 1
ATOM 573 N N . PRO A 1 72 ? 10.090 -15.348 4.542 1.00 94.88 72 PRO A N 1
ATOM 574 C CA . PRO A 1 72 ? 9.506 -15.515 3.217 1.00 94.88 72 PRO A CA 1
ATOM 575 C C . PRO A 1 72 ? 8.061 -15.024 3.157 1.00 94.88 72 PRO A C 1
ATOM 577 O O . PRO A 1 72 ? 7.723 -14.341 2.198 1.00 94.88 72 PRO A O 1
ATOM 580 N N . ARG A 1 73 ? 7.236 -15.258 4.188 1.00 96.88 73 ARG A N 1
ATOM 581 C CA . ARG A 1 73 ? 5.843 -14.779 4.180 1.00 96.88 73 ARG A CA 1
ATOM 582 C C . ARG A 1 73 ? 5.734 -13.254 4.171 1.00 96.88 73 ARG A C 1
ATOM 584 O O . ARG A 1 73 ? 4.962 -12.706 3.390 1.00 96.88 73 ARG A O 1
ATOM 591 N N . LEU A 1 74 ? 6.542 -12.569 4.986 1.00 96.56 74 LEU A N 1
ATOM 592 C CA . LEU A 1 74 ? 6.639 -11.109 4.982 1.00 96.56 74 LEU A CA 1
ATOM 593 C C . LEU A 1 74 ? 7.048 -10.609 3.595 1.00 96.56 74 LEU A C 1
ATOM 595 O O . LEU A 1 74 ? 6.397 -9.725 3.050 1.00 96.56 74 LEU A O 1
ATOM 599 N N . THR A 1 75 ? 8.108 -11.176 3.011 1.00 96.50 75 THR A N 1
ATOM 600 C CA . THR A 1 75 ? 8.569 -10.774 1.679 1.00 96.50 75 THR A CA 1
ATOM 601 C C . THR A 1 75 ? 7.507 -11.015 0.609 1.00 96.50 75 THR A C 1
ATOM 603 O O . THR A 1 75 ? 7.238 -10.097 -0.158 1.00 96.50 75 THR A O 1
ATOM 606 N N . ALA A 1 76 ? 6.874 -12.190 0.575 1.00 98.00 76 ALA A N 1
ATOM 607 C CA . ALA A 1 76 ? 5.831 -12.506 -0.400 1.00 98.00 76 ALA A CA 1
ATOM 608 C C . ALA A 1 76 ? 4.670 -11.515 -0.316 1.00 98.00 76 ALA A C 1
ATOM 610 O O . ALA A 1 76 ? 4.247 -10.986 -1.335 1.00 98.00 76 ALA A O 1
ATOM 611 N N . ALA A 1 77 ? 4.213 -11.196 0.896 1.00 98.06 77 ALA A N 1
ATOM 612 C CA . ALA A 1 77 ? 3.129 -10.244 1.092 1.00 98.06 77 ALA A CA 1
ATOM 613 C C . ALA A 1 77 ? 3.480 -8.834 0.581 1.00 98.06 77 ALA A C 1
ATOM 615 O O . ALA A 1 77 ? 2.653 -8.190 -0.058 1.00 98.06 77 ALA A O 1
ATOM 616 N N . TRP A 1 78 ? 4.721 -8.375 0.773 1.00 97.69 78 TRP A N 1
ATOM 617 C CA . TRP A 1 78 ? 5.182 -7.119 0.170 1.00 97.69 78 TRP A CA 1
ATOM 618 C C . TRP A 1 78 ? 5.183 -7.170 -1.359 1.00 97.69 78 TRP A C 1
ATOM 620 O O . TRP A 1 78 ? 4.673 -6.245 -1.981 1.00 97.69 78 TRP A O 1
ATOM 630 N N . LEU A 1 79 ? 5.710 -8.236 -1.971 1.00 97.69 79 LEU A N 1
ATOM 631 C CA . LEU A 1 79 ? 5.722 -8.381 -3.434 1.00 97.69 79 LEU A CA 1
ATOM 632 C C . LEU A 1 79 ? 4.294 -8.415 -4.006 1.00 97.69 79 LEU A C 1
ATOM 634 O O . LEU A 1 79 ? 3.999 -7.694 -4.956 1.00 97.69 79 LEU A O 1
ATOM 638 N N . ILE A 1 80 ? 3.395 -9.165 -3.362 1.00 98.25 80 ILE A N 1
ATOM 639 C CA . ILE A 1 80 ? 1.965 -9.225 -3.693 1.00 98.25 80 ILE A CA 1
ATOM 640 C C . ILE A 1 80 ? 1.312 -7.843 -3.604 1.00 98.25 80 ILE A C 1
ATOM 642 O O . ILE A 1 80 ? 0.576 -7.458 -4.509 1.00 98.25 80 ILE A O 1
ATOM 646 N N . GLY A 1 81 ? 1.567 -7.098 -2.524 1.00 96.12 81 GLY A N 1
ATOM 647 C CA . GLY A 1 81 ? 1.012 -5.759 -2.325 1.00 96.12 81 GLY A CA 1
ATOM 648 C C . GLY A 1 81 ? 1.539 -4.746 -3.340 1.00 96.12 81 GLY A C 1
ATOM 649 O O . GLY A 1 81 ? 0.776 -3.932 -3.851 1.00 96.12 81 GLY A O 1
ATOM 650 N N . ILE A 1 82 ? 2.830 -4.818 -3.675 1.00 95.00 82 ILE A N 1
ATOM 651 C CA . ILE A 1 82 ? 3.466 -3.939 -4.665 1.00 95.00 82 ILE A CA 1
ATOM 652 C C . ILE A 1 82 ? 2.829 -4.107 -6.034 1.00 95.00 82 ILE A C 1
ATOM 654 O O . ILE A 1 82 ? 2.432 -3.115 -6.642 1.00 95.00 82 ILE A O 1
ATOM 658 N N . ASP A 1 83 ? 2.702 -5.349 -6.483 1.00 93.44 83 ASP A N 1
ATOM 659 C CA . ASP A 1 83 ? 2.152 -5.692 -7.794 1.00 93.44 83 ASP A CA 1
ATOM 660 C C . ASP A 1 83 ? 0.614 -5.829 -7.779 1.00 93.44 83 ASP A C 1
ATOM 662 O O . ASP A 1 83 ? -0.005 -6.168 -8.781 1.00 93.44 83 ASP A O 1
ATOM 666 N N . ARG A 1 84 ? -0.023 -5.551 -6.630 1.00 93.19 84 ARG A N 1
ATOM 667 C CA . ARG A 1 84 ? -1.478 -5.592 -6.401 1.00 93.19 84 ARG A CA 1
ATOM 668 C C . ARG A 1 84 ? -2.147 -6.902 -6.855 1.00 93.19 84 ARG A C 1
ATOM 670 O O . ARG A 1 84 ? -3.241 -6.888 -7.422 1.00 93.19 84 ARG A O 1
ATOM 677 N N . ARG A 1 85 ? -1.534 -8.053 -6.559 1.00 95.75 85 ARG A N 1
ATOM 678 C CA . ARG A 1 85 ? -2.050 -9.385 -6.941 1.00 95.75 85 ARG A CA 1
ATOM 679 C C . ARG A 1 85 ? -3.232 -9.819 -6.069 1.00 95.75 85 ARG A C 1
ATOM 681 O O . ARG A 1 85 ? -3.096 -10.630 -5.154 1.00 95.75 85 ARG A O 1
ATOM 688 N N . THR A 1 86 ? -4.411 -9.277 -6.364 1.00 95.56 86 THR A N 1
ATOM 689 C CA . THR A 1 86 ? -5.643 -9.472 -5.575 1.00 95.56 86 THR A CA 1
ATOM 690 C C . THR A 1 86 ? -6.123 -10.924 -5.492 1.00 95.56 86 THR A C 1
ATOM 692 O O . THR A 1 86 ? -6.857 -11.252 -4.563 1.00 95.56 86 THR A O 1
ATOM 695 N N . GLY A 1 87 ? -5.663 -11.815 -6.381 1.00 94.94 87 GLY A N 1
ATOM 696 C CA . GLY A 1 87 ? -5.919 -13.260 -6.294 1.00 94.94 87 GLY A CA 1
ATOM 697 C C . GLY A 1 87 ? -5.409 -13.910 -4.999 1.00 94.94 87 GLY A C 1
ATOM 698 O O . GLY A 1 87 ? -5.917 -14.948 -4.593 1.00 94.94 87 GLY A O 1
ATOM 699 N N . PHE A 1 88 ? -4.466 -13.273 -4.296 1.00 98.31 88 PHE A N 1
ATOM 700 C CA . PHE A 1 88 ? -3.968 -13.734 -2.996 1.00 98.31 88 PHE A CA 1
ATOM 701 C C . PHE A 1 88 ? -4.770 -13.214 -1.794 1.00 98.31 88 PHE A C 1
ATOM 703 O O . PHE A 1 88 ? -4.426 -13.556 -0.661 1.00 98.31 88 PHE A O 1
ATOM 710 N N . ARG A 1 89 ? -5.811 -12.389 -1.993 1.00 98.31 89 ARG A N 1
ATOM 711 C CA . ARG A 1 89 ? -6.550 -11.731 -0.898 1.00 98.31 89 ARG A CA 1
ATOM 712 C C . ARG A 1 89 ? -7.036 -12.716 0.156 1.00 98.31 89 ARG A C 1
ATOM 714 O O . ARG A 1 89 ? -6.712 -12.537 1.327 1.00 98.31 89 ARG A O 1
ATOM 721 N N . ASP A 1 90 ? -7.750 -13.759 -0.252 1.00 98.31 90 ASP A N 1
ATOM 722 C CA . ASP A 1 90 ? -8.348 -14.715 0.686 1.00 98.31 90 ASP A CA 1
ATOM 723 C C . ASP A 1 90 ? -7.272 -15.440 1.496 1.00 98.31 90 ASP A C 1
ATOM 725 O O . ASP A 1 90 ? -7.383 -15.584 2.714 1.00 98.31 90 ASP A O 1
ATOM 729 N N . ARG A 1 91 ? -6.163 -15.804 0.839 1.00 98.50 91 ARG A N 1
ATOM 730 C CA . ARG A 1 91 ? -5.029 -16.443 1.504 1.00 98.50 91 ARG A CA 1
ATOM 731 C C . ARG A 1 91 ? -4.353 -15.509 2.507 1.00 98.50 91 ARG A C 1
ATOM 733 O O . ARG A 1 91 ? -4.008 -15.933 3.606 1.00 98.50 91 ARG A O 1
ATOM 740 N N . LEU A 1 92 ? -4.155 -14.241 2.152 1.00 98.56 92 LEU A N 1
ATOM 741 C CA . LEU A 1 92 ? -3.583 -13.239 3.054 1.00 98.56 92 LEU A CA 1
ATOM 742 C C . LEU A 1 92 ? -4.507 -12.960 4.246 1.00 98.56 92 LEU A C 1
ATOM 744 O O . LEU A 1 92 ? -4.020 -12.826 5.368 1.00 98.56 92 LEU A O 1
ATOM 748 N N . ALA A 1 93 ? -5.822 -12.919 4.020 1.00 98.31 93 ALA A N 1
ATOM 749 C CA . ALA A 1 93 ? -6.822 -12.742 5.065 1.00 98.31 93 ALA A CA 1
ATOM 750 C C . ALA A 1 93 ? -6.818 -13.909 6.062 1.00 98.31 93 ALA A C 1
ATOM 752 O O . ALA A 1 93 ? -6.745 -13.682 7.270 1.00 98.31 93 ALA A O 1
ATOM 753 N N . GLU A 1 94 ? -6.820 -15.150 5.567 1.00 98.38 94 GLU A N 1
ATOM 754 C CA . GLU A 1 94 ? -6.708 -16.360 6.388 1.00 98.38 94 GLU A CA 1
ATOM 755 C C . GLU A 1 94 ? -5.440 -16.324 7.255 1.00 98.38 94 GLU A C 1
ATOM 757 O O . GLU A 1 94 ? -5.502 -16.475 8.476 1.00 98.38 94 GLU A O 1
ATOM 762 N N . LEU A 1 95 ? -4.289 -16.049 6.634 1.00 98.00 95 LEU A N 1
ATOM 763 C CA . LEU A 1 95 ? -2.996 -16.001 7.315 1.00 98.00 95 LEU A CA 1
ATOM 764 C C . LEU A 1 95 ? -2.912 -14.883 8.362 1.00 98.00 95 LEU A C 1
ATOM 766 O O . LEU A 1 95 ? -2.330 -15.086 9.432 1.00 98.00 95 LEU A O 1
ATOM 770 N N . LEU A 1 96 ? -3.486 -13.711 8.077 1.00 97.62 96 LEU A N 1
ATOM 771 C CA . LEU A 1 96 ? -3.551 -12.604 9.028 1.00 97.62 96 LEU A CA 1
ATOM 772 C C . LEU A 1 96 ? -4.414 -12.973 10.237 1.00 97.62 96 LEU A C 1
ATOM 774 O O . LEU A 1 96 ? -3.987 -12.780 11.375 1.00 97.62 96 LEU A O 1
ATOM 778 N N . LEU A 1 97 ? -5.595 -13.546 10.001 1.00 97.12 97 LEU A N 1
ATOM 779 C CA . LEU A 1 97 ? -6.542 -13.931 11.048 1.00 97.12 97 LEU A CA 1
ATOM 780 C C . LEU A 1 97 ? -6.087 -15.120 11.896 1.00 97.12 97 LEU A C 1
ATOM 782 O O . LEU A 1 97 ? -6.588 -15.268 13.014 1.00 97.12 97 LEU A O 1
ATOM 786 N N . ALA A 1 98 ? -5.185 -15.954 11.374 1.00 95.62 98 ALA A N 1
ATOM 787 C CA . ALA A 1 98 ? -4.541 -17.032 12.118 1.00 95.62 98 ALA A CA 1
ATOM 788 C C . ALA A 1 98 ? -3.416 -16.507 13.031 1.00 95.62 98 ALA A C 1
ATOM 790 O O . ALA A 1 98 ? -3.232 -17.012 14.137 1.00 95.62 98 ALA A O 1
ATOM 791 N N . SER A 1 99 ? -2.692 -15.463 12.600 1.00 92.62 99 SER A N 1
ATOM 792 C CA . SER A 1 99 ? -1.622 -14.792 13.365 1.00 92.62 99 SER A CA 1
ATOM 793 C C . SER A 1 99 ? -0.553 -15.749 13.936 1.00 92.62 99 SER A C 1
ATOM 795 O O . SER A 1 99 ? -0.030 -15.559 15.030 1.00 92.62 99 SER A O 1
ATOM 797 N N . GLU A 1 100 ? -0.210 -16.806 13.194 1.00 90.88 100 GLU A N 1
ATOM 798 C CA . GLU A 1 100 ? 0.668 -17.889 13.681 1.00 90.88 100 GLU A CA 1
ATOM 799 C C . GLU A 1 100 ? 2.161 -17.531 13.703 1.00 90.88 100 GLU A C 1
ATOM 801 O O . GLU A 1 100 ? 2.954 -18.186 14.379 1.00 90.88 100 GLU A O 1
ATOM 806 N N . LEU A 1 101 ? 2.574 -16.515 12.940 1.00 88.88 101 LEU A N 1
ATOM 807 C CA . LEU A 1 101 ? 3.979 -16.158 12.757 1.00 88.88 101 LEU A CA 1
ATOM 808 C C . LEU A 1 101 ? 4.208 -14.675 13.036 1.00 88.88 101 LEU A C 1
ATOM 810 O O . LEU A 1 101 ? 3.650 -13.809 12.362 1.00 88.88 101 LEU A O 1
ATOM 814 N N . ALA A 1 102 ? 5.100 -14.394 13.988 1.00 84.19 102 ALA A N 1
ATOM 815 C CA . ALA A 1 102 ? 5.498 -13.036 14.339 1.00 84.19 102 ALA A CA 1
ATOM 816 C C . ALA A 1 102 ? 5.987 -12.252 13.109 1.00 84.19 102 ALA A C 1
ATOM 818 O O . ALA A 1 102 ? 6.690 -12.799 12.262 1.00 84.19 102 ALA A O 1
ATOM 819 N N . PHE A 1 103 ? 5.650 -10.962 13.035 1.00 88.00 103 PHE A N 1
ATOM 820 C CA . PHE A 1 103 ? 6.019 -10.014 11.972 1.00 88.00 103 PHE A CA 1
ATOM 821 C C . PHE A 1 103 ? 5.384 -10.241 10.596 1.00 88.00 103 PHE A C 1
ATOM 823 O O . PHE A 1 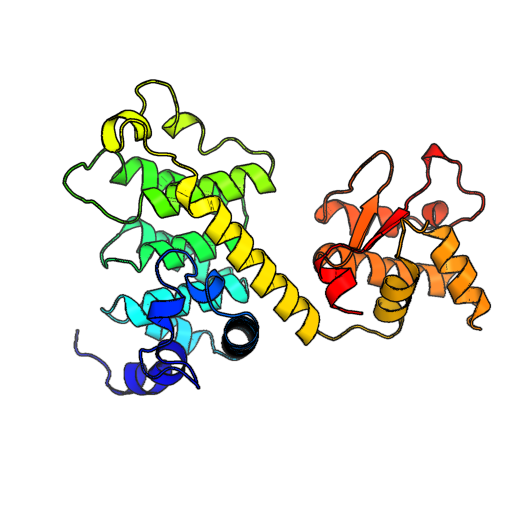103 ? 5.321 -9.287 9.818 1.00 88.00 103 PHE A O 1
ATOM 830 N N . ALA A 1 104 ? 4.930 -11.453 10.268 1.00 93.06 104 ALA A N 1
ATOM 831 C CA . ALA A 1 104 ? 4.341 -11.736 8.960 1.00 93.06 104 ALA A CA 1
ATOM 832 C C . ALA A 1 104 ? 3.029 -10.960 8.745 1.00 93.06 104 ALA A C 1
ATOM 834 O O . ALA A 1 104 ? 2.780 -10.483 7.636 1.00 93.06 104 ALA A O 1
ATOM 835 N N . GLY A 1 105 ? 2.252 -10.742 9.815 1.00 93.81 105 GLY A N 1
ATOM 836 C CA . GLY A 1 105 ? 1.003 -9.978 9.783 1.00 93.81 105 GLY A CA 1
ATOM 837 C C . GLY A 1 105 ? 1.176 -8.550 9.269 1.00 93.81 105 GLY A C 1
ATOM 838 O O . GLY A 1 105 ? 0.302 -8.044 8.569 1.00 93.81 105 GLY A O 1
ATOM 839 N N . LYS A 1 106 ? 2.342 -7.930 9.496 1.00 92.44 106 LYS A N 1
ATOM 840 C CA . LYS A 1 106 ? 2.678 -6.602 8.946 1.00 92.44 106 LYS A CA 1
ATOM 841 C C . LYS A 1 106 ? 2.680 -6.591 7.418 1.00 92.44 106 LYS A C 1
ATOM 843 O O . LYS A 1 106 ? 2.214 -5.634 6.811 1.00 92.44 106 LYS A O 1
ATOM 848 N N . GLY A 1 107 ? 3.204 -7.652 6.802 1.00 95.25 107 GLY A N 1
ATOM 849 C CA . GLY A 1 107 ? 3.210 -7.803 5.349 1.00 95.25 107 GLY A CA 1
ATOM 850 C C . GLY A 1 107 ? 1.806 -8.020 4.796 1.00 95.25 107 GLY A C 1
ATOM 851 O O . GLY A 1 107 ? 1.444 -7.402 3.800 1.00 95.25 107 GLY A O 1
ATOM 852 N N . TYR A 1 108 ? 1.000 -8.858 5.453 1.00 97.44 108 TYR A N 1
ATOM 853 C CA . TYR A 1 108 ? -0.375 -9.120 5.015 1.00 97.44 108 TYR A CA 1
ATOM 854 C C . TYR A 1 108 ? -1.240 -7.861 5.104 1.00 97.44 108 TYR A C 1
ATOM 856 O O . TYR A 1 108 ? -1.961 -7.550 4.161 1.00 97.44 108 TYR A O 1
ATOM 864 N N . ALA A 1 109 ? -1.112 -7.102 6.197 1.00 95.94 109 ALA A N 1
ATOM 865 C CA . ALA A 1 109 ? -1.800 -5.827 6.369 1.00 95.94 109 ALA A CA 1
ATOM 866 C C . ALA A 1 109 ? -1.411 -4.819 5.279 1.00 95.94 109 ALA A C 1
ATOM 868 O O . ALA A 1 109 ? -2.282 -4.170 4.710 1.00 95.94 109 ALA A O 1
ATOM 869 N N . TYR A 1 110 ? -0.119 -4.741 4.941 1.00 95.38 110 TYR A N 1
ATOM 870 C CA . TYR A 1 110 ? 0.360 -3.916 3.832 1.00 95.38 110 TYR A CA 1
ATOM 871 C C . TYR A 1 110 ? -0.237 -4.345 2.482 1.00 95.38 110 TYR A C 1
ATOM 873 O O . TYR A 1 110 ? -0.675 -3.500 1.709 1.00 95.38 110 TYR A O 1
ATOM 881 N N . ALA A 1 111 ? -0.293 -5.645 2.188 1.00 97.12 111 ALA A N 1
ATOM 882 C CA . ALA A 1 111 ? -0.867 -6.133 0.935 1.00 97.12 111 ALA A CA 1
ATOM 883 C C . ALA A 1 111 ? -2.361 -5.793 0.804 1.00 97.12 111 ALA A C 1
ATOM 885 O O . ALA A 1 111 ? -2.778 -5.262 -0.222 1.00 97.12 111 ALA A O 1
ATOM 886 N N . LEU A 1 112 ? -3.139 -6.036 1.864 1.00 97.06 112 LEU A N 1
ATOM 887 C CA . LEU A 1 112 ? -4.565 -5.699 1.932 1.00 97.06 112 LEU A CA 1
ATOM 888 C C . LEU A 1 112 ? -4.793 -4.190 1.782 1.00 97.06 112 LEU A C 1
ATOM 890 O O . LEU A 1 112 ? -5.654 -3.765 1.016 1.00 97.06 112 LEU A O 1
ATOM 894 N N . LEU A 1 113 ? -3.963 -3.375 2.436 1.00 94.69 113 LEU A N 1
ATOM 895 C CA . LEU A 1 113 ? -3.973 -1.927 2.255 1.00 94.69 113 LEU A CA 1
ATOM 896 C C . LEU A 1 113 ? -3.770 -1.527 0.788 1.00 94.69 113 LEU A C 1
ATOM 898 O O . LEU A 1 113 ? -4.522 -0.712 0.264 1.00 94.69 113 LEU A O 1
ATOM 902 N N . ARG A 1 114 ? -2.783 -2.126 0.109 1.00 92.81 114 ARG A N 1
ATOM 903 C CA . ARG A 1 114 ? -2.471 -1.825 -1.299 1.00 92.81 114 ARG A CA 1
ATOM 904 C C . ARG A 1 114 ? -3.547 -2.285 -2.281 1.00 92.81 114 ARG A C 1
ATOM 906 O O . ARG A 1 114 ? -3.620 -1.736 -3.383 1.00 92.81 114 ARG A O 1
ATOM 913 N N . PHE A 1 115 ? -4.354 -3.284 -1.920 1.00 93.00 115 PHE A N 1
ATOM 914 C CA . PHE A 1 115 ? -5.531 -3.680 -2.696 1.00 93.00 115 PHE A CA 1
ATOM 915 C C . PHE A 1 115 ? -6.650 -2.643 -2.579 1.00 93.00 115 PHE A C 1
ATOM 917 O O . PHE A 1 115 ? -7.317 -2.353 -3.576 1.00 93.00 115 PHE A O 1
ATOM 924 N N . GLY A 1 116 ? -6.807 -2.058 -1.388 1.00 90.88 116 GLY A N 1
ATOM 925 C CA . GLY A 1 116 ? -7.577 -0.842 -1.166 1.00 90.88 116 GLY A CA 1
ATOM 926 C C . GLY A 1 116 ? -9.080 -0.988 -1.395 1.00 90.88 116 GLY A C 1
ATOM 927 O O . GLY A 1 116 ? -9.732 -0.008 -1.757 1.00 90.88 116 GLY A O 1
ATOM 928 N N . ARG A 1 117 ? -9.650 -2.189 -1.255 1.00 89.81 117 ARG A N 1
ATOM 929 C CA . ARG A 1 117 ? -11.080 -2.460 -1.452 1.00 89.81 117 ARG A CA 1
ATOM 930 C C . ARG A 1 117 ? -11.841 -2.529 -0.122 1.00 89.81 117 ARG A C 1
ATOM 932 O O . ARG A 1 117 ? -11.229 -2.753 0.923 1.00 89.81 117 ARG A O 1
ATOM 939 N N . PRO A 1 118 ? -13.176 -2.343 -0.127 1.00 92.31 118 PRO A N 1
ATOM 940 C CA . PRO A 1 118 ? -13.979 -2.436 1.093 1.00 92.31 118 PRO A CA 1
ATOM 941 C C . PRO A 1 118 ? -13.799 -3.762 1.847 1.00 92.31 118 PRO A C 1
ATOM 943 O O . PRO A 1 118 ? -13.793 -3.773 3.076 1.00 92.31 118 PRO A O 1
ATOM 946 N N . GLU A 1 119 ? -13.591 -4.871 1.133 1.00 95.06 119 GLU A N 1
ATOM 947 C CA . GLU A 1 119 ? -13.373 -6.188 1.739 1.00 95.06 119 GLU A CA 1
ATOM 948 C C . GLU A 1 119 ? -12.055 -6.241 2.527 1.00 95.06 119 GLU A C 1
ATOM 950 O O . GLU A 1 119 ? -11.969 -6.911 3.555 1.00 95.06 119 GLU A O 1
ATOM 955 N N . ASP A 1 120 ? -11.042 -5.484 2.100 1.00 96.81 120 ASP A N 1
ATOM 956 C CA . ASP A 1 120 ? -9.753 -5.409 2.786 1.00 96.81 120 ASP A CA 1
ATOM 957 C C . ASP A 1 120 ? -9.911 -4.717 4.157 1.00 96.81 120 ASP A C 1
ATOM 959 O O . ASP A 1 120 ? -9.381 -5.197 5.163 1.00 96.81 120 ASP A O 1
ATOM 963 N N . ALA A 1 121 ? -10.733 -3.660 4.240 1.00 97.25 121 ALA A N 1
ATOM 964 C CA . ALA A 1 121 ? -11.075 -2.995 5.503 1.00 97.25 121 ALA A CA 1
ATOM 965 C C . ALA A 1 121 ? -11.807 -3.933 6.478 1.00 97.25 121 ALA A C 1
ATOM 967 O O . ALA A 1 121 ? -11.557 -3.885 7.687 1.00 97.25 121 ALA A O 1
ATOM 968 N N . VAL A 1 122 ? -12.678 -4.810 5.961 1.00 98.06 122 VAL A N 1
ATOM 969 C CA . VAL A 1 122 ? -13.383 -5.834 6.752 1.00 98.06 122 VAL A CA 1
ATOM 970 C C . VAL A 1 122 ? -12.392 -6.827 7.360 1.00 98.06 122 VAL A C 1
ATOM 972 O O . VAL A 1 122 ? -12.496 -7.146 8.545 1.00 98.06 122 VAL A O 1
ATOM 975 N N . VAL A 1 123 ? -11.393 -7.275 6.596 1.00 98.38 123 VAL A N 1
ATOM 976 C CA . VAL A 1 123 ? -10.363 -8.204 7.086 1.00 98.38 123 VAL A CA 1
ATOM 977 C C . VAL A 1 123 ? -9.494 -7.560 8.172 1.00 98.38 123 VAL A C 1
ATOM 979 O O . VAL A 1 123 ? -9.303 -8.154 9.237 1.00 98.38 123 VAL A O 1
ATOM 982 N N . LEU A 1 124 ? -9.000 -6.337 7.943 1.00 98.12 124 LEU A N 1
ATOM 983 C CA . LEU A 1 124 ? -8.199 -5.596 8.931 1.00 98.12 124 LEU A CA 1
ATOM 984 C C . LEU A 1 124 ? -9.002 -5.355 10.222 1.00 98.12 124 LEU A C 1
ATOM 986 O O . LEU A 1 124 ? -8.504 -5.567 11.329 1.00 98.12 124 LEU A O 1
ATOM 990 N N . SER A 1 125 ? -10.276 -4.994 10.075 1.00 98.38 125 SER A N 1
ATOM 991 C CA . SER A 1 125 ? -11.240 -4.863 11.167 1.00 98.38 125 SER A CA 1
ATOM 992 C C . SER A 1 125 ? -11.421 -6.156 11.966 1.00 98.38 125 SER A C 1
ATOM 994 O O . SER A 1 125 ? -11.329 -6.135 13.192 1.00 98.38 125 SER A O 1
ATOM 996 N N . ALA A 1 126 ? -11.635 -7.289 11.293 1.00 98.38 126 ALA A N 1
ATOM 997 C CA . ALA A 1 126 ? -11.832 -8.583 11.944 1.00 98.38 126 ALA A CA 1
ATOM 998 C C . ALA A 1 126 ? -10.591 -9.034 12.734 1.00 98.38 126 ALA A C 1
ATOM 1000 O O . ALA A 1 126 ? -10.710 -9.622 13.813 1.00 98.38 126 ALA A O 1
ATOM 1001 N N . TYR A 1 127 ? -9.390 -8.724 12.236 1.00 97.75 127 TYR A N 1
ATOM 1002 C CA . TYR A 1 127 ? -8.156 -8.947 12.986 1.00 97.75 127 TYR A CA 1
ATOM 1003 C C . TYR A 1 127 ? -8.123 -8.114 14.275 1.00 97.75 127 TYR A C 1
ATOM 1005 O O . TYR A 1 127 ? -7.826 -8.643 15.349 1.00 97.75 127 TYR A O 1
ATOM 1013 N N . LEU A 1 128 ? -8.442 -6.819 14.193 1.00 97.12 128 LEU A N 1
ATOM 1014 C CA . LEU A 1 128 ? -8.437 -5.926 15.354 1.00 97.12 128 LEU A CA 1
ATOM 1015 C C . LEU A 1 128 ? -9.492 -6.329 16.391 1.00 97.12 128 LEU A C 1
ATOM 1017 O O . LEU A 1 128 ? -9.164 -6.377 17.576 1.00 97.12 128 LEU A O 1
ATOM 1021 N N . ASP A 1 129 ? -10.695 -6.718 15.962 1.00 96.94 129 ASP A N 1
ATOM 1022 C CA . ASP A 1 129 ? -11.734 -7.273 16.843 1.00 96.94 129 ASP A CA 1
ATOM 1023 C C . ASP A 1 129 ? -11.226 -8.488 17.629 1.00 96.94 129 ASP A C 1
ATOM 1025 O O . ASP A 1 129 ? -11.462 -8.613 18.831 1.00 96.94 129 ASP A O 1
ATOM 1029 N N . ARG A 1 130 ? -10.495 -9.386 16.959 1.00 95.50 130 ARG A N 1
ATOM 1030 C CA . ARG A 1 130 ? -9.988 -10.621 17.567 1.00 95.50 130 ARG A CA 1
ATOM 1031 C C . ARG A 1 130 ? -8.807 -10.386 18.506 1.00 95.50 130 ARG A C 1
ATOM 1033 O O . ARG A 1 130 ? -8.711 -11.054 19.536 1.00 95.50 130 ARG A O 1
ATOM 1040 N N . TYR A 1 131 ? -7.884 -9.495 18.146 1.00 94.25 131 TYR A N 1
ATOM 1041 C CA . TYR A 1 131 ? -6.576 -9.413 18.803 1.00 94.25 131 TYR A CA 1
ATOM 1042 C C . TYR A 1 131 ? -6.351 -8.161 19.655 1.00 94.25 131 TYR A C 1
ATOM 1044 O O . TYR A 1 131 ? -5.447 -8.191 20.492 1.00 94.25 131 TYR A O 1
ATOM 1052 N N . LEU A 1 132 ? -7.137 -7.084 19.528 1.00 92.69 132 LEU A N 1
ATOM 1053 C CA . LEU A 1 132 ? -7.045 -5.961 20.476 1.00 92.69 132 LEU A CA 1
ATOM 1054 C C . LEU A 1 132 ? -7.398 -6.385 21.916 1.00 92.69 132 LEU A C 1
ATOM 1056 O O . LEU A 1 132 ? -6.602 -6.077 22.809 1.00 92.69 132 LEU A O 1
ATOM 1060 N N . PRO A 1 133 ? -8.472 -7.166 22.172 1.00 91.00 133 PRO A N 1
ATOM 1061 C CA . PRO A 1 133 ? -8.826 -7.585 23.534 1.00 91.00 133 PRO A CA 1
ATOM 1062 C C . PRO A 1 133 ? -7.809 -8.535 24.194 1.00 91.00 133 PRO A C 1
ATOM 1064 O O . PRO A 1 133 ? -7.813 -8.707 25.411 1.00 91.00 133 PRO A O 1
ATOM 1067 N N . ARG A 1 134 ? -6.928 -9.169 23.410 1.00 89.44 134 ARG A N 1
ATOM 1068 C CA . ARG A 1 134 ? -5.976 -10.190 23.875 1.00 89.44 134 ARG A CA 1
ATOM 1069 C C . ARG A 1 134 ? -4.664 -9.582 24.365 1.00 89.44 134 ARG A C 1
ATOM 1071 O O . ARG A 1 134 ? -3.685 -9.497 23.619 1.00 89.44 134 ARG A O 1
ATOM 1078 N N . LEU A 1 135 ? -4.647 -9.098 25.606 1.00 81.25 135 LEU A N 1
ATOM 1079 C CA . LEU A 1 135 ? -3.501 -8.385 26.204 1.00 81.25 135 LEU A CA 1
ATOM 1080 C C . LEU A 1 135 ? -2.229 -9.243 26.359 1.00 81.25 135 LEU A C 1
ATOM 1082 O O . LEU A 1 135 ? -1.134 -8.701 26.458 1.00 81.25 135 LEU A O 1
ATOM 1086 N N . ASP A 1 136 ? -2.363 -10.566 26.314 1.00 80.88 136 ASP A N 1
ATOM 1087 C CA . ASP A 1 136 ? -1.277 -11.551 26.369 1.00 80.88 136 ASP A CA 1
ATOM 1088 C C . ASP A 1 136 ? -0.483 -11.677 25.053 1.00 80.88 136 ASP A C 1
ATOM 1090 O O . ASP A 1 136 ? 0.588 -12.280 25.030 1.00 80.88 136 ASP A O 1
ATOM 1094 N N . CYS A 1 137 ? -0.986 -11.102 23.955 1.00 77.69 137 CYS A N 1
ATOM 1095 C CA . CYS A 1 137 ? -0.451 -11.304 22.609 1.00 77.69 137 CYS A CA 1
ATOM 1096 C C . CYS A 1 137 ? -0.029 -9.976 21.953 1.00 77.69 137 CYS A C 1
ATOM 1098 O O . CYS A 1 137 ? -0.847 -9.361 21.257 1.00 77.69 137 CYS A O 1
ATOM 1100 N N . PRO A 1 138 ? 1.210 -9.479 22.153 1.00 70.31 138 PRO A N 1
ATOM 1101 C CA . PRO A 1 138 ? 1.719 -8.284 21.476 1.00 70.31 138 PRO A CA 1
ATOM 1102 C C . PRO A 1 138 ? 2.100 -8.613 20.023 1.00 70.31 138 PRO A C 1
ATOM 1104 O O . PRO A 1 138 ? 3.271 -8.766 19.682 1.00 70.31 138 PRO A O 1
ATOM 1107 N N . TYR A 1 139 ? 1.084 -8.779 19.180 1.00 83.81 139 TYR A N 1
ATOM 1108 C CA . TYR A 1 139 ? 1.214 -9.089 17.758 1.00 83.81 139 TYR A CA 1
ATOM 1109 C C . TYR A 1 139 ? 1.259 -7.799 16.923 1.00 83.81 139 TYR A C 1
ATOM 1111 O O . TYR A 1 139 ? 1.786 -6.769 17.345 1.00 83.81 139 TYR A O 1
ATOM 1119 N N . ASP A 1 140 ? 0.712 -7.847 15.710 1.00 88.56 140 ASP A N 1
ATOM 1120 C CA . ASP A 1 140 ? 0.802 -6.773 14.728 1.00 88.56 140 ASP A CA 1
ATOM 1121 C C . ASP A 1 140 ? -0.349 -5.745 14.835 1.00 88.56 140 ASP A C 1
ATOM 1123 O O . ASP A 1 140 ? -0.600 -5.019 13.877 1.00 88.56 140 ASP A O 1
ATOM 1127 N N . GLN A 1 141 ? -1.051 -5.637 15.979 1.00 92.19 141 GLN A N 1
ATOM 1128 C CA . GLN A 1 141 ? -2.244 -4.772 16.113 1.00 92.19 141 GLN A CA 1
ATOM 1129 C C . GLN A 1 141 ? -1.974 -3.305 15.764 1.00 92.19 141 GLN A C 1
ATOM 1131 O O . GLN A 1 141 ? -2.784 -2.700 15.072 1.00 92.19 141 GLN A O 1
ATOM 1136 N N . GLY A 1 142 ? -0.836 -2.743 16.187 1.00 91.19 142 GLY A N 1
ATOM 1137 C CA . GLY A 1 142 ? -0.477 -1.367 15.826 1.00 91.19 142 GLY A CA 1
ATOM 1138 C C . GLY A 1 142 ? -0.296 -1.176 14.318 1.00 91.19 142 GLY A C 1
ATOM 1139 O O . GLY A 1 142 ? -0.762 -0.191 13.764 1.00 91.19 142 GLY A O 1
ATOM 1140 N N . TYR A 1 143 ? 0.293 -2.159 13.627 1.00 91.38 143 TYR A N 1
ATOM 1141 C CA . TYR A 1 143 ? 0.443 -2.111 12.169 1.00 91.38 143 TYR A CA 1
ATOM 1142 C C . TYR A 1 143 ? -0.891 -2.244 11.445 1.00 91.38 143 TYR A C 1
ATOM 1144 O O . TYR A 1 143 ? -1.139 -1.513 10.492 1.00 91.38 143 TYR A O 1
ATOM 1152 N N . VAL A 1 144 ? -1.750 -3.158 11.897 1.00 95.56 144 VAL A N 1
ATOM 1153 C CA . VAL A 1 144 ? -3.082 -3.346 11.309 1.00 95.56 144 VAL A CA 1
ATOM 1154 C C . VAL A 1 144 ? -3.960 -2.115 11.547 1.00 95.56 144 VAL A C 1
ATOM 1156 O O . VAL A 1 144 ? -4.674 -1.706 10.637 1.00 95.56 144 VAL A O 1
ATOM 1159 N N . MET A 1 145 ? -3.859 -1.480 12.721 1.00 95.94 145 MET A N 1
ATOM 1160 C CA . MET A 1 145 ? -4.538 -0.215 13.012 1.00 95.94 145 MET A CA 1
ATOM 1161 C C . MET A 1 145 ? -4.076 0.897 12.071 1.00 95.94 145 MET A C 1
ATOM 1163 O O . MET A 1 145 ? -4.909 1.534 11.435 1.00 95.94 145 MET A O 1
ATOM 1167 N N . SER A 1 146 ? -2.762 1.093 11.920 1.00 94.12 146 SER A N 1
ATOM 1168 C CA . SER A 1 146 ? -2.239 2.110 11.004 1.00 94.12 146 SER A CA 1
ATOM 1169 C C . SER A 1 146 ? -2.609 1.830 9.539 1.00 94.12 146 SER A C 1
ATOM 1171 O O . SER A 1 146 ? -2.932 2.754 8.802 1.00 94.12 146 SER A O 1
ATOM 1173 N N . ALA A 1 147 ? -2.637 0.563 9.112 1.00 94.69 147 ALA A N 1
ATOM 1174 C CA . ALA A 1 147 ? -3.109 0.200 7.776 1.00 94.69 147 ALA A CA 1
ATOM 1175 C C . ALA A 1 147 ? -4.598 0.535 7.575 1.00 94.69 147 ALA A C 1
ATOM 1177 O O . ALA A 1 147 ? -4.964 1.072 6.535 1.00 94.69 147 ALA A O 1
ATOM 1178 N N . LEU A 1 148 ? -5.451 0.263 8.569 1.00 96.81 148 LEU A N 1
ATOM 1179 C CA . LEU A 1 148 ? -6.877 0.587 8.496 1.00 96.81 148 LEU A CA 1
ATOM 1180 C C . LEU A 1 148 ? -7.123 2.102 8.488 1.00 96.81 148 LEU A C 1
ATOM 1182 O O . LEU A 1 148 ? -7.957 2.568 7.724 1.00 96.81 148 LEU A O 1
ATOM 1186 N N . LEU A 1 149 ? -6.369 2.865 9.283 1.00 96.19 149 LEU A N 1
ATOM 1187 C CA . LEU A 1 149 ? -6.435 4.329 9.288 1.00 96.19 149 LEU A CA 1
ATOM 1188 C C . LEU A 1 149 ? -6.022 4.934 7.944 1.00 96.19 149 LEU A C 1
ATOM 1190 O O . LEU A 1 149 ? -6.698 5.829 7.449 1.00 96.19 149 LEU A O 1
ATOM 1194 N N . HIS A 1 150 ? -4.947 4.431 7.331 1.00 92.31 150 HIS A N 1
ATOM 1195 C CA . HIS A 1 150 ? -4.543 4.865 5.988 1.00 92.31 150 HIS A CA 1
ATOM 1196 C C . HIS A 1 150 ? -5.594 4.503 4.932 1.00 92.31 150 HIS A C 1
ATOM 1198 O O . HIS A 1 150 ? -5.857 5.277 4.013 1.00 92.31 150 HIS A O 1
ATOM 1204 N N . LEU A 1 151 ? -6.240 3.344 5.068 1.00 92.44 151 LEU A N 1
ATOM 1205 C CA . LEU A 1 151 ? -7.329 2.951 4.176 1.00 92.44 151 LEU A CA 1
ATOM 1206 C C . LEU A 1 151 ? -8.563 3.852 4.334 1.00 92.44 151 LEU A C 1
ATOM 1208 O O . LEU A 1 151 ? -9.179 4.217 3.338 1.00 92.44 151 LEU A O 1
ATOM 1212 N N . ASP A 1 152 ? -8.904 4.226 5.567 1.00 94.75 152 ASP A N 1
ATOM 1213 C CA . ASP A 1 152 ? -9.979 5.175 5.864 1.00 94.75 152 ASP A CA 1
ATOM 1214 C C . ASP A 1 152 ? -9.707 6.556 5.262 1.00 94.75 152 ASP A C 1
ATOM 1216 O O . ASP A 1 152 ? -10.576 7.102 4.586 1.00 94.75 152 ASP A O 1
ATOM 1220 N N . ASP A 1 153 ? -8.490 7.075 5.438 1.00 91.12 153 ASP A N 1
ATOM 1221 C CA . ASP A 1 153 ? -8.030 8.353 4.880 1.00 91.12 153 ASP A CA 1
ATOM 1222 C C . ASP A 1 153 ? -8.139 8.363 3.346 1.00 91.12 153 ASP A C 1
ATOM 1224 O O . ASP A 1 153 ? -8.792 9.220 2.754 1.00 91.12 153 ASP A O 1
ATOM 1228 N N . THR A 1 154 ? -7.596 7.334 2.690 1.00 85.56 154 THR A N 1
ATOM 1229 C CA . THR A 1 154 ? -7.585 7.234 1.219 1.00 85.56 154 THR A CA 1
ATOM 1230 C C . THR A 1 154 ? -8.958 6.968 0.596 1.00 85.56 154 THR A C 1
ATOM 1232 O O . THR A 1 154 ? -9.161 7.277 -0.578 1.00 85.56 154 THR A O 1
ATOM 1235 N N . ARG A 1 155 ? -9.911 6.392 1.342 1.00 87.81 155 ARG A N 1
ATOM 1236 C CA . ARG A 1 155 ? -11.260 6.064 0.841 1.00 87.81 155 ARG A CA 1
ATOM 1237 C C . ARG A 1 155 ? -12.367 6.971 1.372 1.00 87.81 155 ARG A C 1
ATOM 1239 O O . ARG A 1 155 ? -13.516 6.795 0.966 1.00 87.81 155 ARG A O 1
ATOM 1246 N N . GLY A 1 156 ? -12.058 7.889 2.285 1.00 89.75 156 GLY A N 1
ATOM 1247 C CA . GLY A 1 156 ? -13.061 8.682 2.995 1.00 89.75 156 GLY A CA 1
ATOM 1248 C C . GLY A 1 156 ? -13.997 7.830 3.862 1.00 89.75 156 GLY A C 1
ATOM 1249 O O . GLY A 1 156 ? -15.189 8.127 3.956 1.00 89.75 156 GLY A O 1
ATOM 1250 N N . THR A 1 157 ? -13.494 6.743 4.458 1.00 93.38 157 THR A N 1
ATOM 1251 C CA . THR A 1 157 ? -14.267 5.864 5.354 1.00 93.38 157 THR A CA 1
ATOM 1252 C C . THR A 1 157 ? -13.861 6.045 6.818 1.00 93.38 157 THR A C 1
ATOM 1254 O O . THR A 1 157 ? -12.977 6.829 7.140 1.00 93.38 157 THR A O 1
ATOM 1257 N N . THR A 1 158 ? -14.565 5.381 7.740 1.00 96.50 158 THR A N 1
ATOM 1258 C CA . THR A 1 158 ? -14.340 5.506 9.196 1.00 96.50 158 THR A CA 1
ATOM 1259 C C . THR A 1 158 ? -14.351 4.150 9.912 1.00 96.50 158 THR A C 1
ATOM 1261 O O . THR A 1 158 ? -14.756 4.037 11.071 1.00 96.50 158 THR A O 1
ATOM 1264 N N . ALA A 1 159 ? -13.921 3.085 9.233 1.00 96.62 159 ALA A N 1
ATOM 1265 C CA . ALA A 1 159 ? -13.910 1.728 9.774 1.00 96.62 159 ALA A CA 1
ATOM 1266 C C . ALA A 1 159 ? -13.078 1.601 11.068 1.00 96.62 159 ALA A C 1
ATOM 1268 O O . ALA A 1 159 ? -13.446 0.836 11.966 1.00 96.62 159 ALA A O 1
ATOM 1269 N N . ALA A 1 160 ? -11.998 2.374 11.206 1.00 96.88 160 ALA A N 1
ATOM 1270 C CA . ALA A 1 160 ? -11.157 2.416 12.397 1.00 96.88 160 ALA A CA 1
ATOM 1271 C C . ALA A 1 160 ? -11.843 3.082 13.603 1.00 96.88 160 ALA A C 1
ATOM 1273 O O . ALA A 1 160 ? -11.497 2.775 14.748 1.00 96.88 160 ALA A O 1
ATOM 1274 N N . ALA A 1 161 ? -12.828 3.963 13.382 1.00 96.69 161 ALA A N 1
ATOM 1275 C CA . ALA A 1 161 ? -13.387 4.837 14.417 1.00 96.69 161 ALA A CA 1
ATOM 1276 C C . ALA A 1 161 ? -13.917 4.064 15.635 1.00 96.69 161 ALA A C 1
ATOM 1278 O O . ALA A 1 161 ? -13.714 4.476 16.777 1.00 96.69 161 ALA A O 1
ATOM 1279 N N . ARG A 1 162 ? -14.521 2.890 15.415 1.00 96.38 162 ARG A N 1
ATOM 1280 C CA . ARG A 1 162 ? -15.059 2.042 16.494 1.00 96.38 162 ARG A CA 1
ATOM 1281 C C . ARG A 1 162 ? -14.000 1.515 17.467 1.00 96.38 162 ARG A C 1
ATOM 1283 O O . ARG A 1 162 ? -14.324 1.212 18.611 1.00 96.38 162 ARG A O 1
ATOM 1290 N N . PHE A 1 163 ? -12.743 1.413 17.041 1.00 96.75 163 PHE A N 1
ATOM 1291 C CA . PHE A 1 163 ? -11.643 0.979 17.906 1.00 96.75 163 PHE A CA 1
ATOM 1292 C C . PHE A 1 163 ? -11.044 2.126 18.724 1.00 96.75 163 PHE A C 1
ATOM 1294 O O . PHE A 1 163 ? -10.392 1.874 19.740 1.00 96.75 163 PHE A O 1
ATOM 1301 N N . LEU A 1 164 ? -11.267 3.364 18.275 1.00 95.94 164 LEU A N 1
ATOM 1302 C CA . LEU A 1 164 ? -10.672 4.590 18.807 1.00 95.94 164 LEU A CA 1
ATOM 1303 C C . LEU A 1 164 ? -11.636 5.405 19.677 1.00 95.94 164 LEU A C 1
ATOM 1305 O O . LEU A 1 164 ? -11.275 6.483 20.146 1.00 95.94 164 LEU A O 1
ATOM 1309 N N . VAL A 1 165 ? -12.850 4.900 19.916 1.00 94.56 165 VAL A N 1
ATOM 1310 C CA . VAL A 1 165 ? -13.800 5.538 20.836 1.00 94.56 165 VAL A CA 1
ATOM 1311 C C . VAL A 1 165 ? -13.163 5.738 22.222 1.00 94.56 165 VAL A C 1
ATOM 1313 O O . VAL A 1 165 ? -12.340 4.916 22.639 1.00 94.56 165 VAL A O 1
ATOM 1316 N N . PRO A 1 166 ? -13.519 6.799 22.969 1.00 92.56 166 PRO A N 1
ATOM 1317 C CA . PRO A 1 166 ? -13.004 7.013 24.319 1.00 92.56 166 PRO A CA 1
ATOM 1318 C C . PRO A 1 166 ? -13.216 5.787 25.216 1.00 92.56 166 PRO A C 1
ATOM 1320 O O . PRO A 1 166 ? -14.322 5.262 25.313 1.00 92.56 166 PRO A O 1
ATOM 1323 N N . GLY A 1 167 ? -12.142 5.307 25.852 1.00 88.31 167 GLY A N 1
ATOM 1324 C CA . GLY A 1 167 ? -12.173 4.0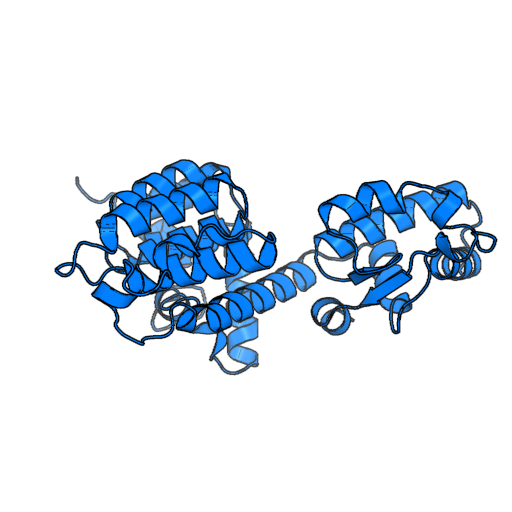75 26.655 1.00 88.31 167 GLY A CA 1
ATOM 1325 C C . GLY A 1 167 ? -12.359 2.781 25.847 1.00 88.31 167 GLY A C 1
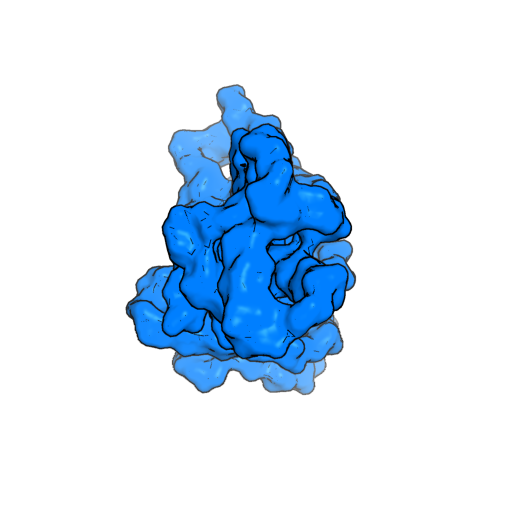ATOM 1326 O O . GLY A 1 167 ? -12.543 1.723 26.439 1.00 88.31 167 GLY A O 1
ATOM 1327 N N . GLY A 1 168 ? -12.314 2.862 24.516 1.00 91.00 168 GLY A N 1
ATOM 1328 C CA . GLY A 1 168 ? -12.478 1.746 23.596 1.00 91.00 168 GLY A CA 1
ATOM 1329 C C . GLY A 1 168 ? -11.256 0.828 23.489 1.00 91.00 168 GLY A C 1
ATOM 1330 O O . GLY A 1 168 ? -10.241 1.044 24.159 1.00 91.00 168 GLY A O 1
ATOM 1331 N N . PRO A 1 169 ? -11.328 -0.184 22.601 1.00 92.88 169 PRO A N 1
ATOM 1332 C CA . PRO A 1 169 ? -10.350 -1.271 22.524 1.00 92.88 169 PRO A CA 1
ATOM 1333 C C . PRO A 1 169 ? -8.891 -0.819 22.391 1.00 92.88 169 PRO A C 1
ATOM 1335 O O . PRO A 1 169 ? -8.005 -1.428 22.991 1.00 92.88 169 PRO A O 1
ATOM 1338 N N . TRP A 1 170 ? -8.624 0.253 21.635 1.00 94.19 170 TRP A N 1
ATOM 1339 C CA . TRP A 1 170 ? -7.271 0.793 21.506 1.00 94.19 170 TRP A CA 1
ATOM 1340 C C . TRP A 1 170 ? -6.753 1.362 22.829 1.00 94.19 170 TRP A C 1
ATOM 1342 O O . TRP A 1 170 ? -5.696 0.953 23.312 1.00 94.19 170 TRP A O 1
ATOM 1352 N N . LYS A 1 171 ? -7.531 2.257 23.450 1.00 91.69 171 LYS A N 1
ATOM 1353 C CA . LYS A 1 171 ? -7.190 2.925 24.714 1.00 91.69 171 LYS A CA 1
ATOM 1354 C C . LYS A 1 171 ? -6.994 1.916 25.847 1.00 91.69 171 LYS A C 1
ATOM 1356 O O . LYS A 1 171 ? -6.057 2.065 26.626 1.00 91.69 171 LYS A O 1
ATOM 1361 N N . SER A 1 172 ? -7.821 0.868 25.913 1.00 90.19 172 SER A N 1
ATOM 1362 C CA . SER A 1 172 ? -7.682 -0.203 26.912 1.00 90.19 172 SER A CA 1
ATOM 1363 C C . SER A 1 172 ? -6.360 -0.964 26.798 1.00 90.19 172 SER A C 1
ATOM 1365 O O . SER A 1 172 ? -5.841 -1.443 27.801 1.00 90.19 172 SER A O 1
ATOM 1367 N N . ARG A 1 173 ? -5.821 -1.093 25.582 1.00 88.31 173 ARG A N 1
ATOM 1368 C CA . ARG A 1 173 ? -4.612 -1.873 25.311 1.00 88.31 173 ARG A CA 1
ATOM 1369 C C . ARG A 1 173 ? -3.335 -1.040 25.349 1.00 88.31 173 ARG A C 1
ATOM 1371 O O . ARG A 1 173 ? -2.342 -1.477 25.919 1.00 88.31 173 ARG A O 1
ATOM 1378 N N . TYR A 1 174 ? -3.348 0.116 24.696 1.00 89.75 174 TYR A N 1
ATOM 1379 C CA . TYR A 1 174 ? -2.153 0.920 24.434 1.00 89.75 174 TYR A CA 1
ATOM 1380 C C . TYR A 1 174 ? -2.145 2.265 25.171 1.00 89.75 174 TYR A C 1
ATOM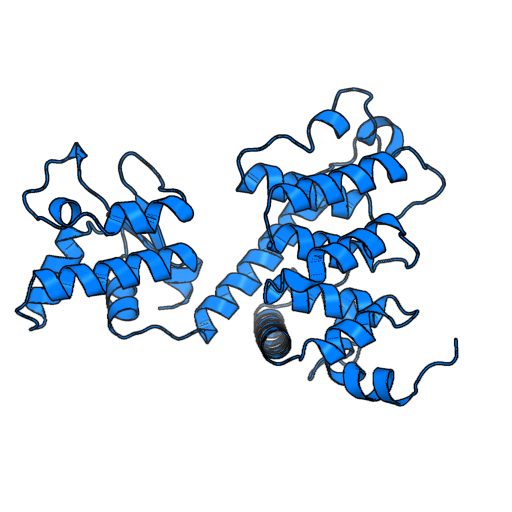 1382 O O . TYR A 1 174 ? -1.193 3.031 25.033 1.00 89.75 174 TYR A O 1
ATOM 1390 N N . GLY A 1 175 ? -3.172 2.564 25.972 1.00 90.38 175 GLY A N 1
ATOM 1391 C CA . GLY A 1 175 ? -3.263 3.840 26.672 1.00 90.38 175 GLY A CA 1
ATOM 1392 C C . GLY A 1 175 ? -3.328 5.008 25.686 1.00 90.38 175 GLY A C 1
ATOM 1393 O O . GLY A 1 175 ? -4.137 5.001 24.762 1.00 90.38 175 GLY A O 1
ATOM 1394 N N . ASP A 1 176 ? -2.488 6.018 25.903 1.00 90.06 176 ASP A N 1
ATOM 1395 C CA . ASP A 1 176 ? -2.383 7.220 25.060 1.00 90.06 176 ASP A CA 1
ATOM 1396 C C . ASP A 1 176 ? -1.454 7.060 23.847 1.00 90.06 176 ASP A C 1
ATOM 1398 O O . ASP A 1 176 ? -1.122 8.051 23.201 1.00 90.06 176 ASP A O 1
ATOM 1402 N N . ALA A 1 177 ? -0.997 5.842 23.530 1.00 89.38 177 ALA A N 1
ATOM 1403 C CA . ALA A 1 177 ? -0.158 5.649 22.352 1.00 89.38 177 ALA A CA 1
ATOM 1404 C C . ALA A 1 177 ? -0.917 6.014 21.069 1.00 89.38 177 ALA A C 1
ATOM 1406 O O . ALA A 1 177 ? -2.083 5.648 20.898 1.00 89.38 177 ALA A O 1
ATOM 1407 N N . ASP A 1 178 ? -0.224 6.683 20.151 1.00 89.31 178 ASP A N 1
ATOM 1408 C CA . ASP A 1 178 ? -0.777 7.088 18.864 1.00 89.31 178 ASP A CA 1
ATOM 1409 C C . ASP A 1 178 ? -1.113 5.858 17.980 1.00 89.31 178 ASP A C 1
ATOM 1411 O O . ASP A 1 178 ? -0.206 5.092 17.630 1.00 89.31 178 ASP A O 1
ATOM 1415 N N . PRO A 1 179 ? -2.392 5.644 17.597 1.00 88.06 179 PRO A N 1
ATOM 1416 C CA . PRO A 1 179 ? -2.797 4.571 16.681 1.00 88.06 179 PRO A CA 1
ATOM 1417 C C . PRO A 1 179 ? -2.266 4.742 15.253 1.00 88.06 179 PRO A C 1
ATOM 1419 O O . PRO A 1 179 ? -2.163 3.762 14.507 1.00 88.06 179 PRO A O 1
ATOM 1422 N N . GLY A 1 180 ? -1.905 5.971 14.884 1.00 84.06 180 GLY A N 1
ATOM 1423 C CA . GLY A 1 180 ? -1.351 6.345 13.593 1.00 84.06 180 GLY A CA 1
ATOM 1424 C C . GLY A 1 180 ? 0.174 6.328 13.530 1.00 84.06 180 GLY A C 1
ATOM 1425 O O . GLY A 1 180 ? 0.719 6.634 12.475 1.00 84.06 180 GLY A O 1
ATOM 1426 N N . ALA A 1 181 ? 0.880 5.918 14.590 1.00 83.81 181 ALA A N 1
ATOM 1427 C CA . ALA A 1 181 ? 2.339 6.060 14.669 1.00 83.81 181 ALA A CA 1
ATOM 1428 C C . ALA A 1 181 ? 3.111 5.392 13.511 1.00 83.81 181 ALA A C 1
ATOM 1430 O O . ALA A 1 181 ? 4.259 5.745 13.243 1.00 83.81 181 ALA A O 1
ATOM 1431 N N . MET A 1 182 ? 2.514 4.404 12.830 1.00 82.12 182 MET A N 1
ATOM 1432 C CA . MET A 1 182 ? 3.111 3.749 11.660 1.00 82.12 182 MET A CA 1
ATOM 1433 C C . MET A 1 182 ? 2.505 4.200 10.321 1.00 82.12 182 MET A C 1
ATOM 1435 O O . MET A 1 182 ? 3.035 3.806 9.281 1.00 82.12 182 MET A O 1
ATOM 1439 N N . CYS A 1 183 ? 1.447 5.021 10.316 1.00 83.81 183 CYS A N 1
ATOM 1440 C CA . CYS A 1 183 ? 0.786 5.520 9.105 1.00 83.81 183 CYS A CA 1
ATOM 1441 C C . CYS A 1 183 ? 1.757 6.292 8.217 1.00 83.81 183 CYS A C 1
ATOM 1443 O O . CYS A 1 183 ? 1.867 5.988 7.035 1.00 83.81 183 CYS A O 1
ATOM 1445 N N . ASP A 1 184 ? 2.518 7.230 8.786 1.00 82.81 184 ASP A N 1
ATOM 1446 C CA . ASP A 1 184 ? 3.433 8.069 8.003 1.00 82.81 184 ASP A CA 1
ATOM 1447 C C . ASP A 1 184 ? 4.515 7.244 7.307 1.00 82.81 184 ASP A C 1
ATOM 1449 O O . ASP A 1 184 ? 4.846 7.482 6.146 1.00 82.81 184 ASP A O 1
ATOM 1453 N N . ARG A 1 185 ? 5.025 6.207 7.982 1.00 85.81 185 ARG A N 1
ATOM 1454 C CA . ARG A 1 185 ? 5.995 5.291 7.377 1.00 85.81 185 ARG A CA 1
ATOM 1455 C C . ARG A 1 185 ? 5.369 4.474 6.251 1.00 85.81 185 ARG A C 1
ATOM 1457 O O . ARG A 1 185 ? 5.995 4.325 5.206 1.00 85.81 185 ARG A O 1
ATOM 1464 N N . ILE A 1 186 ? 4.163 3.942 6.458 1.00 86.75 186 ILE A N 1
ATOM 1465 C CA . ILE A 1 186 ? 3.437 3.181 5.433 1.00 86.75 186 ILE A CA 1
ATOM 1466 C C . ILE A 1 186 ? 3.176 4.063 4.206 1.00 86.75 186 ILE A C 1
ATOM 1468 O O . ILE A 1 186 ? 3.474 3.641 3.088 1.00 86.75 186 ILE A O 1
ATOM 1472 N N . ARG A 1 187 ? 2.710 5.299 4.419 1.00 85.56 187 ARG A N 1
ATOM 1473 C CA . ARG A 1 187 ? 2.470 6.295 3.370 1.00 85.56 187 ARG A CA 1
ATOM 1474 C C . ARG A 1 187 ? 3.750 6.609 2.599 1.00 85.56 187 ARG A C 1
ATOM 1476 O O . ARG A 1 187 ? 3.758 6.539 1.375 1.00 85.56 187 ARG A O 1
ATOM 1483 N N . HIS A 1 188 ? 4.853 6.873 3.296 1.00 85.44 188 HIS A N 1
ATOM 1484 C CA . HIS A 1 188 ? 6.135 7.159 2.650 1.00 85.44 188 HIS A CA 1
ATOM 1485 C C . HIS A 1 188 ? 6.663 5.949 1.858 1.00 85.44 188 HIS A C 1
ATOM 1487 O O . HIS A 1 188 ? 7.135 6.094 0.731 1.00 85.44 188 HIS A O 1
ATOM 1493 N N . ALA A 1 189 ? 6.542 4.734 2.401 1.00 89.31 189 ALA A N 1
ATOM 1494 C CA . ALA A 1 189 ? 6.890 3.510 1.683 1.00 89.31 189 ALA A CA 1
ATOM 1495 C C . ALA A 1 189 ? 6.048 3.334 0.406 1.00 89.31 189 ALA A C 1
ATOM 1497 O O . ALA A 1 189 ? 6.595 2.980 -0.640 1.00 89.31 189 ALA A O 1
ATOM 1498 N N . GLU A 1 190 ? 4.739 3.597 0.473 1.00 86.94 190 GLU A N 1
ATOM 1499 C CA . GLU A 1 190 ? 3.840 3.568 -0.684 1.00 86.94 190 GLU A CA 1
ATOM 1500 C C . GLU A 1 190 ? 4.233 4.603 -1.744 1.00 86.94 190 GLU A C 1
ATOM 1502 O O . GLU A 1 190 ? 4.385 4.226 -2.903 1.00 86.94 190 GLU A O 1
ATOM 1507 N N . GLN A 1 191 ? 4.493 5.853 -1.353 1.00 84.44 191 GLN A N 1
ATOM 1508 C CA . GLN A 1 191 ? 4.924 6.922 -2.264 1.00 84.44 191 GLN A CA 1
ATOM 1509 C C . GLN A 1 191 ? 6.210 6.558 -3.015 1.00 84.44 191 GLN A C 1
ATOM 1511 O O . GLN A 1 191 ? 6.288 6.712 -4.233 1.00 84.44 191 GLN A O 1
ATOM 1516 N N . LEU A 1 192 ? 7.212 6.017 -2.315 1.00 86.81 192 LEU A N 1
ATOM 1517 C CA . LEU A 1 192 ? 8.471 5.588 -2.933 1.00 86.81 192 LEU A CA 1
ATOM 1518 C C . LEU A 1 192 ? 8.252 4.478 -3.966 1.00 86.81 192 LEU A C 1
ATOM 1520 O O . LEU A 1 192 ? 8.839 4.508 -5.048 1.00 86.81 192 LEU A O 1
ATOM 1524 N N . ILE A 1 193 ? 7.415 3.495 -3.629 1.00 89.06 193 ILE A N 1
ATOM 1525 C CA . ILE A 1 193 ? 7.077 2.381 -4.519 1.00 89.06 193 ILE A CA 1
ATOM 1526 C C . ILE A 1 193 ? 6.289 2.886 -5.726 1.00 89.06 193 ILE A C 1
ATOM 1528 O O . ILE A 1 193 ? 6.598 2.502 -6.851 1.00 89.06 193 ILE A O 1
ATOM 1532 N N . GLN A 1 194 ? 5.317 3.772 -5.517 1.00 81.44 194 GLN A N 1
ATOM 1533 C CA . GLN A 1 194 ? 4.531 4.358 -6.593 1.00 81.44 194 GLN A CA 1
ATOM 1534 C C . GLN A 1 194 ? 5.416 5.160 -7.550 1.00 81.44 194 GLN A C 1
ATOM 1536 O O . GLN A 1 194 ? 5.337 4.947 -8.757 1.00 81.44 194 GLN A O 1
ATOM 1541 N N . ALA A 1 195 ? 6.322 5.992 -7.029 1.00 77.50 195 ALA A N 1
ATOM 1542 C CA . ALA A 1 195 ? 7.281 6.747 -7.834 1.00 77.50 195 ALA A CA 1
ATOM 1543 C C . ALA A 1 195 ? 8.212 5.833 -8.657 1.00 77.50 195 ALA A C 1
ATOM 1545 O O . ALA A 1 195 ? 8.537 6.127 -9.806 1.00 77.50 195 ALA A O 1
ATOM 1546 N N . GLU A 1 196 ? 8.630 4.691 -8.107 1.00 84.69 196 GLU A N 1
ATOM 1547 C CA . GLU A 1 196 ? 9.424 3.705 -8.848 1.00 84.69 196 GLU A CA 1
ATOM 1548 C C . GLU A 1 196 ? 8.619 2.992 -9.938 1.00 84.69 196 GLU A C 1
ATOM 1550 O O . GLU A 1 196 ? 9.098 2.799 -11.059 1.00 84.69 196 GLU A O 1
ATOM 1555 N N . GLN A 1 197 ? 7.392 2.577 -9.621 1.00 77.62 197 GLN A N 1
ATOM 1556 C CA . GLN A 1 197 ? 6.497 1.923 -10.575 1.00 77.62 197 GLN A CA 1
ATOM 1557 C C . GLN A 1 197 ? 6.178 2.857 -11.740 1.00 77.62 197 GLN A C 1
ATOM 1559 O O . GLN A 1 197 ? 6.230 2.438 -12.892 1.00 77.62 197 GLN A O 1
ATOM 1564 N N . VAL A 1 198 ? 5.964 4.133 -11.439 1.00 69.81 198 VAL A N 1
ATOM 1565 C CA . VAL A 1 198 ? 5.871 5.228 -12.401 1.00 69.81 198 VAL A CA 1
ATOM 1566 C C . VAL A 1 198 ? 7.102 5.293 -13.303 1.00 69.81 198 VAL A C 1
ATOM 1568 O O . VAL A 1 198 ? 6.948 5.211 -14.521 1.00 69.81 198 VAL A O 1
ATOM 1571 N N . ARG A 1 199 ? 8.308 5.378 -12.717 1.00 72.44 199 ARG A N 1
ATOM 1572 C CA . ARG A 1 199 ? 9.570 5.527 -13.460 1.00 72.44 199 ARG A CA 1
ATOM 1573 C C . ARG A 1 199 ? 9.814 4.357 -14.407 1.00 72.44 199 ARG A C 1
ATOM 1575 O O . ARG A 1 199 ? 10.367 4.524 -15.486 1.00 72.44 199 ARG A O 1
ATOM 1582 N N . THR A 1 200 ? 9.418 3.158 -13.991 1.00 70.38 200 THR A N 1
ATOM 1583 C CA . THR A 1 200 ? 9.699 1.910 -14.713 1.00 70.38 200 THR A CA 1
ATOM 1584 C C . THR A 1 200 ? 8.605 1.480 -15.683 1.00 70.38 200 THR A C 1
ATOM 1586 O O . THR A 1 200 ? 8.877 0.646 -16.541 1.00 70.38 200 THR A O 1
ATOM 1589 N N . ALA A 1 201 ? 7.392 2.028 -15.580 1.00 66.06 201 ALA A N 1
ATOM 1590 C CA . ALA A 1 201 ? 6.281 1.676 -16.462 1.00 66.06 201 ALA A CA 1
ATOM 1591 C C . ALA A 1 201 ? 6.433 2.223 -17.896 1.00 66.06 201 ALA A C 1
ATOM 1593 O O . ALA A 1 201 ? 5.669 1.825 -18.770 1.00 66.06 201 ALA A O 1
ATOM 1594 N N . GLY A 1 202 ? 7.424 3.087 -18.155 1.00 67.25 202 GLY A N 1
ATOM 1595 C CA . GLY A 1 202 ? 7.522 3.820 -19.415 1.00 67.25 202 GLY A CA 1
ATOM 1596 C C . GLY A 1 202 ? 6.353 4.798 -19.571 1.00 67.25 202 GLY A C 1
ATOM 1597 O O . GLY A 1 202 ? 5.317 4.682 -18.912 1.00 67.25 202 GLY A O 1
ATOM 1598 N N . VAL A 1 203 ? 6.521 5.808 -20.407 1.00 76.19 203 VAL A N 1
ATOM 1599 C CA . VAL A 1 203 ? 5.410 6.656 -20.845 1.00 76.19 203 VAL A CA 1
ATOM 1600 C C . VAL A 1 203 ? 5.350 6.579 -22.355 1.00 76.19 203 VAL A C 1
ATOM 1602 O O . VAL A 1 203 ? 6.383 6.498 -23.024 1.00 76.19 203 VAL A O 1
ATOM 1605 N N . THR A 1 204 ? 4.141 6.544 -22.898 1.00 79.81 204 THR A N 1
ATOM 1606 C CA . THR A 1 204 ? 3.961 6.772 -24.332 1.00 79.81 204 THR A CA 1
ATOM 1607 C C . THR A 1 204 ? 4.399 8.199 -24.679 1.00 79.81 204 THR A C 1
ATOM 1609 O O . THR A 1 204 ? 4.490 9.055 -23.801 1.00 79.81 204 THR A O 1
ATOM 1612 N N . LEU A 1 205 ? 4.648 8.485 -25.959 1.00 79.56 205 LEU A N 1
ATOM 1613 C CA . LEU A 1 205 ? 4.954 9.853 -26.401 1.00 79.56 205 LEU A CA 1
ATOM 1614 C C . LEU A 1 205 ? 3.845 10.847 -26.007 1.00 79.56 205 LEU A C 1
ATOM 1616 O O . LEU A 1 205 ? 4.142 11.962 -25.597 1.00 79.56 205 LEU A O 1
ATOM 1620 N N . VAL A 1 206 ? 2.579 10.415 -26.055 1.00 86.31 206 VAL A N 1
ATOM 1621 C CA . VAL A 1 206 ? 1.423 11.235 -25.658 1.00 86.31 206 VAL A CA 1
ATOM 1622 C C . VAL A 1 206 ? 1.417 11.490 -24.148 1.00 86.31 206 VAL A C 1
ATOM 1624 O O . VAL A 1 206 ? 1.196 12.609 -23.702 1.00 86.31 206 VAL A O 1
ATOM 1627 N N . GLU A 1 207 ? 1.700 10.467 -23.340 1.00 88.31 207 GLU A N 1
ATOM 1628 C CA . GLU A 1 207 ? 1.823 10.627 -21.887 1.00 88.31 207 GLU A CA 1
ATOM 1629 C C . GLU A 1 207 ? 3.004 11.537 -21.513 1.00 88.31 207 GLU A C 1
ATOM 1631 O O . GLU A 1 207 ? 2.868 12.358 -20.613 1.00 88.31 207 GLU A O 1
ATOM 1636 N N . HIS A 1 208 ? 4.140 11.430 -22.211 1.00 83.75 208 HIS A N 1
ATOM 1637 C CA . HIS A 1 208 ? 5.283 12.325 -22.012 1.00 83.75 208 HIS A CA 1
ATOM 1638 C C . HIS A 1 208 ? 4.909 13.781 -22.285 1.00 83.75 208 HIS A C 1
ATOM 1640 O O . HIS A 1 208 ? 5.164 14.644 -21.453 1.00 83.75 208 HIS A O 1
ATOM 1646 N N . PHE A 1 209 ? 4.240 14.029 -23.413 1.00 88.81 209 PHE A N 1
ATOM 1647 C CA . PHE A 1 209 ? 3.739 15.352 -23.763 1.00 88.81 209 PHE A CA 1
ATOM 1648 C C . PHE A 1 209 ? 2.814 15.909 -22.677 1.00 88.81 209 PHE A C 1
ATOM 1650 O O . PHE A 1 209 ? 3.002 17.034 -22.224 1.00 88.81 209 PHE A O 1
ATOM 1657 N N . VAL A 1 210 ? 1.841 15.120 -22.205 1.00 91.00 210 VAL A N 1
ATOM 1658 C CA . VAL A 1 210 ? 0.936 15.577 -21.140 1.00 91.00 210 VAL A CA 1
ATOM 1659 C C . VAL A 1 210 ? 1.727 15.951 -19.890 1.00 91.00 210 VAL A C 1
ATOM 1661 O O . VAL A 1 210 ? 1.431 16.978 -19.290 1.00 91.00 210 VAL A O 1
ATOM 1664 N N . LEU A 1 211 ? 2.742 15.172 -19.506 1.00 87.69 211 LEU A N 1
ATOM 1665 C CA . LEU A 1 211 ? 3.580 15.490 -18.348 1.00 87.69 211 LEU A CA 1
ATOM 1666 C C . LEU A 1 211 ? 4.339 16.806 -18.529 1.00 87.69 211 LEU A C 1
ATOM 1668 O O . LEU A 1 211 ? 4.249 17.663 -17.653 1.00 87.69 211 LEU A O 1
ATOM 1672 N N . GLU A 1 212 ? 5.029 16.994 -19.655 1.00 87.19 212 GLU A N 1
ATOM 1673 C CA . GLU A 1 212 ? 5.780 18.225 -19.945 1.00 87.19 212 GLU A CA 1
ATOM 1674 C C . GLU A 1 212 ? 4.898 19.477 -19.893 1.00 87.19 212 GLU A C 1
ATOM 1676 O O . GLU A 1 212 ? 5.328 20.522 -19.409 1.00 87.19 212 GLU A O 1
ATOM 1681 N N . TRP A 1 213 ? 3.648 19.362 -20.342 1.00 89.69 213 TRP A N 1
ATOM 1682 C CA . TRP A 1 213 ? 2.717 20.483 -20.421 1.00 89.69 213 TRP A CA 1
ATOM 1683 C C . TRP A 1 213 ? 1.779 20.612 -19.218 1.00 89.69 213 TRP A C 1
ATOM 1685 O O . TRP A 1 213 ? 0.951 21.515 -19.215 1.00 89.69 213 TRP A O 1
ATOM 1695 N N . SER A 1 214 ? 1.885 19.762 -18.191 1.00 86.75 214 SER A N 1
ATOM 1696 C CA . SER A 1 214 ? 1.037 19.827 -16.981 1.00 86.75 214 SER A CA 1
ATOM 1697 C C . SER A 1 214 ? 1.645 20.646 -15.834 1.00 86.75 214 SER A C 1
ATOM 1699 O O . SER A 1 214 ? 1.095 20.651 -14.730 1.00 86.75 214 SER A O 1
ATOM 1701 N N . ASP A 1 215 ? 2.779 21.317 -16.042 1.00 77.56 215 ASP A N 1
ATOM 1702 C CA . ASP A 1 215 ? 3.376 22.164 -15.007 1.00 77.56 215 ASP A CA 1
ATOM 1703 C C . ASP A 1 215 ? 2.535 23.438 -14.793 1.00 77.56 215 ASP A C 1
ATOM 1705 O O . ASP A 1 215 ? 2.304 24.215 -15.717 1.00 77.56 215 ASP A O 1
ATOM 1709 N N . GLY A 1 216 ? 2.045 23.647 -13.567 1.00 72.44 216 GLY A N 1
ATOM 1710 C CA . GLY A 1 216 ? 1.303 24.859 -13.194 1.00 72.44 216 GLY A CA 1
ATOM 1711 C C . GLY A 1 216 ? -0.214 24.866 -13.441 1.00 72.44 216 GLY A C 1
ATOM 1712 O O . GLY A 1 216 ? -0.818 25.932 -13.324 1.00 72.44 216 GLY A O 1
ATOM 1713 N N . GLY A 1 217 ? -0.854 23.720 -13.713 1.00 78.94 217 GLY A N 1
ATOM 1714 C CA . GLY A 1 217 ? -2.322 23.623 -13.792 1.00 78.94 217 GLY A CA 1
ATOM 1715 C C . GLY A 1 217 ? -2.893 23.916 -15.184 1.00 78.94 217 GLY A C 1
ATOM 1716 O O . GLY A 1 217 ? -3.676 24.847 -15.368 1.00 78.94 217 GLY A O 1
ATOM 1717 N N . THR A 1 218 ? -2.519 23.107 -16.170 1.00 89.12 218 THR A N 1
ATOM 1718 C CA . THR A 1 218 ? -2.890 23.292 -17.578 1.00 89.12 218 THR A CA 1
ATOM 1719 C C . THR A 1 218 ? -4.284 22.762 -17.879 1.00 89.12 218 THR A C 1
ATOM 1721 O O . THR A 1 218 ? -4.632 21.638 -17.525 1.00 89.12 218 THR A O 1
ATOM 1724 N N . HIS A 1 219 ? -5.095 23.549 -18.585 1.00 92.50 219 HIS A N 1
ATOM 1725 C CA . HIS A 1 219 ? -6.417 23.116 -19.037 1.00 92.50 219 HIS A CA 1
ATOM 1726 C C . HIS A 1 219 ? -6.337 22.058 -20.146 1.00 92.50 219 HIS A C 1
ATOM 1728 O O . HIS A 1 219 ? -5.465 22.127 -21.012 1.00 92.50 219 HIS A O 1
ATOM 1734 N N . LEU A 1 220 ? -7.306 21.136 -20.193 1.00 92.12 220 LEU A N 1
ATOM 1735 C CA . LEU A 1 220 ? -7.397 20.116 -21.249 1.00 92.12 220 LEU A CA 1
ATOM 1736 C C . LEU A 1 220 ? -7.423 20.729 -22.661 1.00 92.12 220 LEU A C 1
ATOM 1738 O O . LEU A 1 220 ? -6.735 20.251 -23.562 1.00 92.12 220 LEU A O 1
ATOM 1742 N N . ALA A 1 221 ? -8.143 21.840 -22.840 1.00 89.00 221 ALA A N 1
ATOM 1743 C CA . ALA A 1 221 ? -8.149 22.592 -24.096 1.00 89.00 221 ALA A CA 1
ATOM 1744 C C . ALA A 1 221 ? -6.765 23.162 -24.467 1.00 89.00 221 ALA A C 1
ATOM 1746 O O . ALA A 1 221 ? -6.421 23.253 -25.647 1.00 89.00 221 ALA A O 1
ATOM 1747 N N . GLY A 1 222 ? -5.950 23.508 -23.465 1.00 89.06 222 GLY A N 1
ATOM 1748 C CA . GLY A 1 222 ? -4.563 23.935 -23.651 1.00 89.06 222 GLY A CA 1
ATOM 1749 C C . GLY A 1 222 ? -3.682 22.803 -24.176 1.00 89.06 222 GLY A C 1
ATOM 1750 O O . GLY A 1 222 ? -2.958 23.005 -25.146 1.00 89.06 222 GLY A O 1
ATOM 1751 N N . LEU A 1 223 ? -3.819 21.592 -23.620 1.00 90.38 223 LEU A N 1
ATOM 1752 C CA . LEU A 1 223 ? -3.104 20.403 -24.107 1.00 90.38 223 LEU A CA 1
ATOM 1753 C C . LEU A 1 223 ? -3.432 20.096 -25.572 1.00 90.38 223 LEU A C 1
ATOM 1755 O O . LEU A 1 223 ? -2.532 19.819 -26.357 1.00 90.38 223 LEU A O 1
ATOM 1759 N N . VAL A 1 224 ? -4.709 20.181 -25.954 1.00 90.00 224 VAL A N 1
ATOM 1760 C CA . VAL A 1 224 ? -5.139 19.980 -27.348 1.00 90.00 224 VAL A CA 1
ATOM 1761 C C . VAL A 1 224 ? -4.591 21.063 -28.268 1.00 90.00 224 VAL A C 1
ATOM 1763 O O . VAL A 1 224 ? -4.135 20.754 -29.365 1.00 90.00 224 VAL A O 1
ATOM 1766 N N . THR A 1 225 ? -4.608 22.321 -27.825 1.00 88.12 225 THR A N 1
ATOM 1767 C CA . THR A 1 225 ? -4.083 23.445 -28.612 1.00 88.12 225 THR A CA 1
ATOM 1768 C C . THR A 1 225 ? -2.597 23.260 -28.911 1.00 88.12 225 THR A C 1
ATOM 1770 O O . THR A 1 225 ? -2.186 23.410 -30.060 1.00 88.12 225 THR A O 1
ATOM 1773 N N . GLU A 1 226 ? -1.803 22.889 -27.906 1.00 88.19 226 GLU A N 1
ATOM 1774 C CA . GLU A 1 226 ? -0.367 22.653 -28.082 1.00 88.19 226 GLU A CA 1
ATOM 1775 C C . GLU A 1 226 ? -0.094 21.380 -28.901 1.00 88.19 226 GLU A C 1
ATOM 1777 O O . GLU A 1 226 ? 0.738 21.408 -29.804 1.00 88.19 226 GLU A O 1
ATOM 1782 N N . TRP A 1 227 ? -0.865 20.304 -28.704 1.00 86.00 227 TRP A N 1
ATOM 1783 C CA . TRP A 1 227 ? -0.715 19.064 -29.479 1.00 86.00 227 TRP A CA 1
ATOM 1784 C C . TRP A 1 227 ? -0.991 19.269 -30.974 1.00 86.00 227 TRP A C 1
ATOM 1786 O O . TRP A 1 227 ? -0.246 18.793 -31.829 1.00 86.00 227 TRP A O 1
ATOM 1796 N N . VAL A 1 228 ? -2.049 20.015 -31.309 1.00 84.94 228 VAL A N 1
ATOM 1797 C CA . VAL A 1 228 ? -2.375 20.361 -32.703 1.00 84.94 228 VAL A CA 1
ATOM 1798 C C . VAL A 1 228 ? -1.311 21.290 -33.299 1.00 84.94 228 VAL A C 1
ATOM 1800 O O . VAL A 1 228 ? -0.999 21.185 -34.487 1.00 84.94 228 VAL A O 1
ATOM 1803 N N . ARG A 1 229 ? -0.715 22.180 -32.490 1.00 81.75 229 ARG A N 1
ATOM 1804 C CA . ARG A 1 229 ? 0.372 23.069 -32.932 1.00 81.75 229 ARG A CA 1
ATOM 1805 C C . ARG A 1 229 ? 1.622 22.296 -33.358 1.00 81.75 229 ARG A C 1
ATOM 1807 O O . ARG A 1 229 ? 2.298 22.733 -34.288 1.00 81.75 229 ARG A O 1
ATOM 1814 N N . ASP A 1 230 ? 1.886 21.154 -32.729 1.00 72.06 230 ASP A N 1
ATOM 1815 C CA . ASP A 1 230 ? 3.047 20.303 -33.009 1.00 72.06 230 ASP A CA 1
ATOM 1816 C C . ASP A 1 230 ? 2.882 19.393 -34.244 1.00 72.06 230 ASP A C 1
ATOM 1818 O O . ASP A 1 230 ? 3.836 18.723 -34.643 1.00 72.06 230 ASP A O 1
ATOM 1822 N N . GLY A 1 231 ? 1.732 19.447 -34.931 1.00 62.38 231 GLY A N 1
ATOM 1823 C CA . GLY A 1 231 ? 1.606 18.969 -36.314 1.00 62.38 231 GLY A CA 1
ATOM 1824 C C . GLY A 1 231 ? 0.541 17.908 -36.586 1.00 62.38 231 GLY A C 1
ATOM 1825 O O . GLY A 1 231 ? 0.432 17.490 -37.739 1.00 62.38 231 GLY A O 1
ATOM 1826 N N . GLU A 1 232 ? -0.269 17.516 -35.597 1.00 60.94 232 GLU A N 1
ATOM 1827 C CA . GLU A 1 232 ? -1.307 16.491 -35.771 1.00 60.94 232 GLU A CA 1
ATOM 1828 C C . GLU A 1 232 ? -2.698 17.129 -36.008 1.00 60.94 232 GLU A C 1
ATOM 1830 O O . GLU A 1 232 ? -3.274 17.710 -35.086 1.00 60.94 232 GLU A O 1
ATOM 1835 N N . PRO A 1 233 ? -3.274 17.064 -37.229 1.00 62.12 233 PRO A N 1
ATOM 1836 C CA . PRO A 1 233 ? -4.429 17.893 -37.595 1.00 62.12 233 PRO A CA 1
ATOM 1837 C C . PRO A 1 233 ? -5.805 17.286 -37.261 1.00 62.12 233 PRO A C 1
ATOM 1839 O O . PRO A 1 233 ? -6.816 17.974 -37.414 1.00 62.12 233 PRO A O 1
ATOM 1842 N N . ASP A 1 234 ? -5.884 16.015 -36.846 1.00 83.25 234 ASP A N 1
ATOM 1843 C CA . ASP A 1 234 ? -7.162 15.337 -36.578 1.00 83.25 234 ASP A CA 1
ATOM 1844 C C . ASP A 1 234 ? -7.602 15.490 -35.113 1.00 83.25 234 ASP A C 1
ATOM 1846 O O . ASP A 1 234 ? -7.208 14.729 -34.226 1.00 83.25 234 ASP A O 1
ATOM 1850 N N . LEU A 1 235 ? -8.437 16.502 -34.866 1.00 81.62 235 LEU A N 1
ATOM 1851 C CA . LEU A 1 235 ? -8.871 16.915 -33.532 1.00 81.62 235 LEU A CA 1
ATOM 1852 C C . LEU A 1 235 ? -9.600 15.802 -32.736 1.00 81.62 235 LEU A C 1
ATOM 1854 O O . LEU A 1 235 ? -9.215 15.565 -31.590 1.00 81.62 235 LEU A O 1
ATOM 1858 N N . PRO A 1 236 ? -10.599 15.076 -33.283 1.00 86.00 236 PRO A N 1
ATOM 1859 C CA . PRO A 1 236 ? -11.205 13.928 -32.600 1.00 86.00 236 PRO A CA 1
ATOM 1860 C C . PRO A 1 236 ? -10.207 12.846 -32.177 1.00 86.00 236 PRO A C 1
ATOM 1862 O O . PRO A 1 236 ? -10.314 12.299 -31.078 1.00 86.00 236 PRO A O 1
ATOM 1865 N N . HIS A 1 237 ? -9.231 12.537 -33.033 1.00 84.00 237 HIS A N 1
ATOM 1866 C CA . HIS A 1 237 ? -8.220 11.533 -32.724 1.00 84.00 237 HIS A CA 1
ATOM 1867 C C . HIS A 1 237 ? -7.257 12.018 -31.634 1.00 84.00 237 HIS A C 1
ATOM 1869 O O . HIS A 1 237 ? -6.991 11.281 -30.683 1.00 84.00 237 HIS A O 1
ATOM 1875 N N . ALA A 1 238 ? -6.809 13.275 -31.716 1.00 86.12 238 ALA A N 1
ATOM 1876 C CA . ALA A 1 238 ? -5.970 13.905 -30.700 1.00 86.12 238 ALA A CA 1
ATOM 1877 C C . ALA A 1 238 ? -6.649 13.924 -29.320 1.00 86.12 238 ALA A C 1
ATOM 1879 O O . ALA A 1 238 ? -6.032 13.536 -28.329 1.00 86.12 238 ALA A O 1
ATOM 1880 N N . ILE A 1 239 ? -7.935 14.294 -29.259 1.00 90.88 239 ILE A N 1
ATOM 1881 C CA . ILE A 1 239 ? -8.721 14.275 -28.016 1.00 90.88 239 ILE A CA 1
ATOM 1882 C C . ILE A 1 239 ? -8.765 12.863 -27.425 1.00 90.88 239 ILE A C 1
ATOM 1884 O O . ILE A 1 239 ? -8.538 12.702 -26.230 1.00 90.88 239 ILE A O 1
ATOM 1888 N N . SER A 1 240 ? -9.001 11.833 -28.244 1.00 89.50 240 SER A N 1
ATOM 1889 C CA . SER A 1 240 ? -9.018 10.445 -27.765 1.00 89.50 240 SER A CA 1
ATOM 1890 C C . SER A 1 240 ? -7.671 10.025 -27.168 1.00 89.50 240 SER A C 1
ATOM 1892 O O . SER A 1 240 ? -7.639 9.443 -26.086 1.00 89.50 240 SER A O 1
ATOM 1894 N N . LEU A 1 241 ? -6.560 10.335 -27.845 1.00 89.69 241 LEU A N 1
ATOM 1895 C CA . LEU A 1 241 ? -5.215 9.990 -27.374 1.00 89.69 241 LEU A CA 1
ATOM 1896 C C . LEU A 1 241 ? -4.862 10.710 -26.067 1.00 89.69 241 LEU A C 1
ATOM 1898 O O . LEU A 1 241 ? -4.348 10.091 -25.134 1.00 89.69 241 LEU A O 1
ATOM 1902 N N . LEU A 1 242 ? -5.152 12.010 -25.987 1.00 93.00 242 LEU A N 1
ATOM 1903 C CA . LEU A 1 242 ? -4.894 12.812 -24.794 1.00 93.00 242 LEU A CA 1
ATOM 1904 C C . LEU A 1 242 ? -5.798 12.393 -23.628 1.00 93.00 242 LEU A C 1
ATOM 1906 O O . LEU A 1 242 ? -5.327 12.336 -22.494 1.00 93.00 242 LEU A O 1
ATOM 1910 N N . ALA A 1 243 ? -7.057 12.034 -23.883 1.00 94.12 243 ALA A N 1
ATOM 1911 C CA . ALA A 1 243 ? -7.966 11.506 -22.867 1.00 94.12 243 ALA A CA 1
ATOM 1912 C C . ALA A 1 243 ? -7.467 10.187 -22.276 1.00 94.12 243 ALA A C 1
ATOM 1914 O O . ALA A 1 243 ? -7.412 10.041 -21.051 1.00 94.12 243 ALA A O 1
ATOM 1915 N N . ASP A 1 244 ? -7.026 9.260 -23.125 1.00 91.12 244 ASP A N 1
ATOM 1916 C CA . ASP A 1 244 ? -6.436 8.001 -22.676 1.00 91.12 244 ASP A CA 1
ATOM 1917 C C . ASP A 1 244 ? -5.155 8.238 -21.861 1.00 91.12 244 ASP A C 1
ATOM 1919 O O . ASP A 1 244 ? -4.969 7.618 -20.805 1.00 91.12 244 ASP A O 1
ATOM 1923 N N . ALA A 1 245 ? -4.305 9.175 -22.297 1.00 91.62 245 ALA A N 1
ATOM 1924 C CA . ALA A 1 245 ? -3.080 9.553 -21.598 1.00 91.62 245 ALA A CA 1
ATOM 1925 C C . ALA A 1 245 ? -3.365 10.194 -20.229 1.00 91.62 245 ALA A C 1
ATOM 1927 O O . ALA A 1 245 ? -2.827 9.733 -19.224 1.00 91.62 245 ALA A O 1
ATOM 1928 N N . VAL A 1 246 ? -4.254 11.188 -20.147 1.00 94.75 246 VAL A N 1
ATOM 1929 C CA . VAL A 1 246 ? -4.644 11.836 -18.881 1.00 94.75 246 VAL A CA 1
ATOM 1930 C C . VAL A 1 246 ? -5.263 10.817 -17.922 1.00 94.75 246 VAL A C 1
ATOM 1932 O O . VAL A 1 246 ? -4.890 10.759 -16.749 1.00 94.75 246 VAL A O 1
ATOM 1935 N N . ALA A 1 247 ? -6.150 9.942 -18.407 1.00 91.62 247 ALA A N 1
ATOM 1936 C CA . ALA A 1 247 ? -6.735 8.892 -17.579 1.00 91.62 247 ALA A CA 1
ATOM 1937 C C . ALA A 1 247 ? -5.683 7.880 -17.092 1.00 91.62 247 ALA A C 1
ATOM 1939 O O . ALA A 1 247 ? -5.738 7.425 -15.947 1.00 91.62 247 ALA A O 1
ATOM 1940 N N . SER A 1 248 ? -4.718 7.520 -17.942 1.00 88.56 248 SER A N 1
ATOM 1941 C CA . SER A 1 248 ? -3.602 6.636 -17.590 1.00 88.56 248 SER A CA 1
ATOM 1942 C C . SER A 1 248 ? -2.688 7.259 -16.531 1.00 88.56 248 SER A C 1
ATOM 1944 O O . SER A 1 248 ? -2.455 6.652 -15.481 1.00 88.56 248 SER A O 1
ATOM 1946 N N . LEU A 1 249 ? -2.229 8.490 -16.757 1.00 89.44 249 LEU A N 1
ATOM 1947 C CA . LEU A 1 249 ? -1.360 9.236 -15.848 1.00 89.44 249 LEU A CA 1
ATOM 1948 C C . LEU A 1 249 ? -2.042 9.507 -14.503 1.00 89.44 249 LEU A C 1
ATOM 1950 O O . LEU A 1 249 ? -1.423 9.299 -13.458 1.00 89.44 249 LEU A O 1
ATOM 1954 N N . GLY A 1 250 ? -3.328 9.866 -14.509 1.00 87.69 250 GLY A N 1
ATOM 1955 C CA . GLY A 1 250 ? -4.126 10.037 -13.294 1.00 87.69 250 GLY A CA 1
ATOM 1956 C C . GLY A 1 250 ? -4.238 8.743 -12.481 1.00 87.69 250 GLY A C 1
ATOM 1957 O O . GLY A 1 250 ? -4.017 8.745 -11.271 1.00 87.69 250 GLY A O 1
ATOM 1958 N N . ARG A 1 251 ? -4.462 7.589 -13.133 1.00 84.94 251 ARG A N 1
ATOM 1959 C CA . ARG A 1 251 ? -4.452 6.268 -12.463 1.00 84.94 251 ARG A CA 1
ATOM 1960 C C . ARG A 1 251 ? -3.093 5.884 -11.884 1.00 84.94 251 ARG A C 1
ATOM 1962 O O . ARG A 1 251 ? -3.032 5.152 -10.895 1.00 84.94 251 ARG A O 1
ATOM 1969 N N . ARG A 1 252 ? -2.012 6.350 -12.507 1.00 80.00 252 ARG A N 1
ATOM 1970 C CA . ARG A 1 252 ? -0.631 6.153 -12.044 1.00 80.00 252 ARG A CA 1
ATOM 1971 C C . ARG A 1 252 ? -0.234 7.164 -10.957 1.00 80.00 252 ARG A C 1
ATOM 1973 O O . ARG A 1 252 ? 0.808 6.986 -10.328 1.00 80.00 252 ARG A O 1
ATOM 1980 N N . GLY A 1 253 ? -1.074 8.169 -10.692 1.00 84.81 253 GLY A N 1
ATOM 1981 C CA . GLY A 1 253 ? -0.826 9.255 -9.738 1.00 84.81 253 GLY A CA 1
ATOM 1982 C C . GLY A 1 253 ? 0.280 10.207 -10.186 1.00 84.81 253 GLY A C 1
ATOM 1983 O O . GLY A 1 253 ? 0.999 10.752 -9.352 1.00 84.81 253 GLY A O 1
ATOM 1984 N N . LEU A 1 254 ? 0.458 10.351 -11.499 1.00 85.38 254 LEU A N 1
ATOM 1985 C CA . LEU A 1 254 ? 1.459 11.231 -12.097 1.00 85.38 254 LEU A CA 1
ATOM 1986 C C . LEU A 1 254 ? 0.970 12.659 -12.297 1.00 85.38 254 LEU A C 1
ATOM 1988 O O . LEU A 1 254 ? 1.757 13.601 -12.283 1.00 85.38 254 LEU A O 1
ATOM 1992 N N . ILE A 1 255 ? -0.337 12.793 -12.452 1.00 91.12 255 ILE A N 1
ATOM 1993 C CA . ILE A 1 255 ? -1.031 14.065 -12.521 1.00 91.12 255 ILE A CA 1
ATOM 1994 C C . ILE A 1 255 ? -2.239 14.007 -11.594 1.00 91.12 255 ILE A C 1
ATOM 1996 O O . ILE A 1 255 ? -2.814 12.938 -11.366 1.00 91.12 255 ILE A O 1
ATOM 2000 N N . GLU A 1 256 ? -2.631 15.162 -11.092 1.00 91.62 256 GLU A N 1
ATOM 2001 C CA . GLU A 1 256 ? -3.932 15.398 -10.483 1.00 91.62 256 GLU A CA 1
ATOM 2002 C C . GLU A 1 256 ? -4.827 16.111 -11.490 1.00 91.62 256 GLU A C 1
ATOM 2004 O O . GLU A 1 256 ? -4.369 16.972 -12.242 1.00 91.62 256 GLU A O 1
ATOM 2009 N N . VAL A 1 257 ? -6.105 15.735 -11.510 1.00 93.75 257 VAL A N 1
ATOM 2010 C CA . VAL A 1 257 ? -7.111 16.318 -12.400 1.00 93.75 257 VAL A CA 1
ATOM 2011 C C . VAL A 1 257 ? -8.057 17.160 -11.559 1.00 93.75 257 VAL A C 1
ATOM 2013 O O . VAL A 1 257 ? -8.495 16.727 -10.494 1.00 93.75 257 VAL A O 1
ATOM 2016 N N . TYR A 1 258 ? -8.375 18.350 -12.047 1.00 92.00 258 TYR A N 1
ATOM 2017 C CA . TYR A 1 258 ? -9.169 19.356 -11.362 1.00 92.00 258 TYR A CA 1
ATOM 2018 C C . TYR A 1 258 ? -10.345 19.779 -12.236 1.00 92.00 258 TYR A C 1
ATOM 2020 O O . TYR A 1 258 ? -10.158 20.080 -13.409 1.00 92.00 258 TYR A O 1
ATOM 2028 N N . ALA A 1 259 ? -11.542 19.822 -11.659 1.00 88.19 259 ALA A N 1
ATOM 2029 C CA . ALA A 1 259 ? -12.697 20.530 -12.215 1.00 88.19 259 ALA A CA 1
ATOM 2030 C C . ALA A 1 259 ? -13.077 21.649 -11.226 1.00 88.19 259 ALA A C 1
ATOM 2032 O O . ALA A 1 259 ? -12.276 22.552 -11.002 1.00 88.19 259 ALA A O 1
ATOM 2033 N N . ASP A 1 260 ? -14.184 21.511 -10.493 1.00 84.25 260 ASP A N 1
ATOM 2034 C CA . ASP A 1 260 ? -14.518 22.367 -9.334 1.00 84.25 260 ASP A CA 1
ATOM 2035 C C . ASP A 1 260 ? -13.719 22.010 -8.056 1.00 84.25 260 ASP A C 1
ATOM 2037 O O . ASP A 1 260 ? -14.001 22.481 -6.952 1.00 84.25 260 ASP A O 1
ATOM 2041 N N . GLY A 1 261 ? -12.729 21.128 -8.198 1.00 86.56 261 GLY A N 1
ATOM 2042 C CA . GLY A 1 261 ? -11.896 20.558 -7.146 1.00 86.56 261 GLY A CA 1
ATOM 2043 C C . GLY A 1 261 ? -11.154 19.309 -7.642 1.00 86.56 261 GLY A C 1
ATOM 2044 O O . GLY A 1 261 ? -11.314 18.937 -8.810 1.00 86.56 261 GLY A O 1
ATOM 2045 N N . PRO A 1 262 ? -10.347 18.658 -6.782 1.00 87.56 262 PRO A N 1
ATOM 2046 C CA . PRO A 1 262 ? -9.643 17.426 -7.129 1.00 87.56 262 PRO A CA 1
ATOM 2047 C C . PRO A 1 262 ? -10.616 16.312 -7.532 1.00 87.56 262 PRO A C 1
ATOM 2049 O O . PRO A 1 262 ? -11.568 16.010 -6.811 1.00 87.56 262 PRO A O 1
ATOM 2052 N N . VAL A 1 263 ? -10.362 15.682 -8.676 1.00 90.44 263 VAL A N 1
ATOM 2053 C CA . VAL A 1 263 ? -11.196 14.617 -9.239 1.00 90.44 263 VAL A CA 1
ATOM 2054 C C . VAL A 1 263 ? -10.684 13.251 -8.759 1.00 90.44 263 VAL A C 1
ATOM 2056 O O . VAL A 1 263 ? -9.515 12.926 -8.986 1.00 90.44 263 VAL A O 1
ATOM 2059 N N . PRO A 1 264 ? -11.533 12.409 -8.137 1.00 86.81 264 PRO A N 1
ATOM 2060 C CA . PRO A 1 264 ? -11.160 11.051 -7.748 1.00 86.81 264 PRO A CA 1
ATOM 2061 C C . PRO A 1 264 ? -10.704 10.203 -8.939 1.00 86.81 264 PRO A C 1
ATOM 2063 O O . PRO A 1 264 ? -11.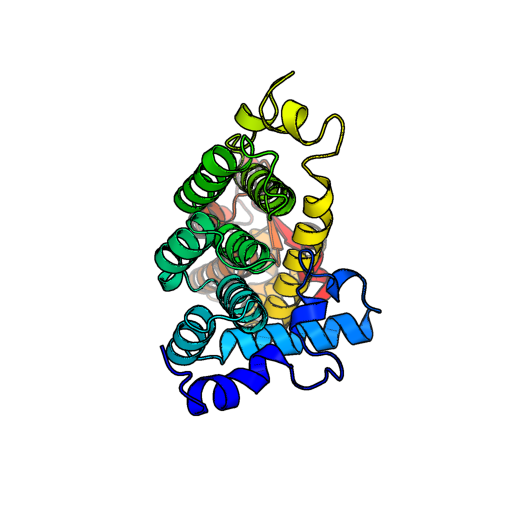275 10.268 -10.027 1.00 86.81 264 PRO A O 1
ATOM 2066 N N . THR A 1 265 ? -9.696 9.355 -8.730 1.00 80.12 265 THR A N 1
ATOM 2067 C CA . THR A 1 265 ? -9.045 8.576 -9.796 1.00 80.12 265 THR A CA 1
ATOM 2068 C C . THR A 1 265 ? -10.002 7.715 -10.629 1.00 80.12 265 THR A C 1
ATOM 2070 O O . THR A 1 265 ? -9.790 7.535 -11.828 1.00 80.12 265 THR A O 1
ATOM 2073 N N . ASP A 1 266 ? -11.055 7.173 -10.017 1.00 81.50 266 ASP A N 1
ATOM 2074 C CA . ASP A 1 266 ? -12.082 6.366 -10.682 1.00 81.50 266 ASP A CA 1
ATOM 2075 C C . ASP A 1 266 ? -13.046 7.196 -11.548 1.00 81.50 266 ASP A C 1
ATOM 2077 O O . ASP A 1 266 ? -13.665 6.653 -12.463 1.00 81.50 266 ASP A O 1
ATOM 2081 N N . GLN A 1 267 ? -13.124 8.507 -11.314 1.00 89.94 267 GLN A N 1
ATOM 2082 C CA . GLN A 1 267 ? -13.954 9.448 -12.070 1.00 89.94 267 GLN A CA 1
ATOM 2083 C C . GLN A 1 267 ? -13.202 10.144 -13.210 1.00 89.94 267 GLN A C 1
ATOM 2085 O O . GLN A 1 267 ? -13.843 10.669 -14.120 1.00 89.94 267 GLN A O 1
ATOM 2090 N N . ILE A 1 268 ? -11.863 10.104 -13.216 1.00 90.19 268 ILE A N 1
ATOM 2091 C CA . ILE A 1 268 ? -11.047 10.744 -14.261 1.00 90.19 268 ILE A CA 1
ATOM 2092 C C . ILE A 1 268 ? -11.415 10.212 -15.649 1.00 90.19 268 ILE A C 1
ATOM 2094 O O . ILE A 1 268 ? -11.646 11.003 -16.552 1.00 90.19 268 ILE A O 1
ATOM 2098 N N . GLY A 1 269 ? -11.500 8.888 -15.824 1.00 88.88 269 GLY A N 1
ATOM 2099 C CA . GLY A 1 269 ? -11.778 8.269 -17.128 1.00 88.88 269 GLY A CA 1
ATOM 2100 C C . GLY A 1 269 ? -13.092 8.748 -17.765 1.00 88.88 269 GLY A C 1
ATOM 2101 O O . GLY A 1 269 ? -13.056 9.264 -18.879 1.00 88.88 269 GLY A O 1
ATOM 2102 N N . PRO A 1 270 ? -14.240 8.628 -17.070 1.00 91.44 270 PRO A N 1
ATOM 2103 C CA . PRO A 1 270 ? -15.510 9.172 -17.549 1.00 91.44 270 PRO A CA 1
ATOM 2104 C C . PRO A 1 270 ? -15.479 10.681 -17.815 1.00 91.44 270 PRO A C 1
ATOM 2106 O O . PRO A 1 270 ? -16.085 11.130 -18.783 1.00 91.44 270 PRO A O 1
ATOM 2109 N N . LEU A 1 271 ? -14.771 11.455 -16.983 1.00 91.00 271 LEU A N 1
ATOM 2110 C CA . LEU A 1 271 ? -14.674 12.909 -17.125 1.00 91.00 271 LEU A CA 1
ATOM 2111 C C . LEU A 1 271 ? -13.932 13.313 -18.404 1.00 91.00 271 LEU A C 1
ATOM 2113 O O . LEU A 1 271 ? -14.412 14.155 -19.157 1.00 91.00 271 LEU A O 1
ATOM 2117 N N . VAL A 1 272 ? -12.767 12.715 -18.656 1.00 92.44 272 VAL A N 1
ATOM 2118 C CA . VAL A 1 272 ? -11.914 13.081 -19.798 1.00 92.44 272 VAL A CA 1
ATOM 2119 C C . VAL A 1 272 ? -12.397 12.473 -21.114 1.00 92.44 272 VAL A C 1
ATOM 2121 O O . VAL A 1 272 ? -11.955 12.896 -22.176 1.00 92.44 272 VAL A O 1
ATOM 2124 N N . ALA A 1 273 ? -13.325 11.514 -21.064 1.00 90.12 273 ALA A N 1
ATOM 2125 C CA . ALA A 1 273 ? -13.962 10.941 -22.246 1.00 90.12 273 ALA A CA 1
ATOM 2126 C C . ALA A 1 273 ? -15.002 11.872 -22.899 1.00 90.12 273 ALA A C 1
ATOM 2128 O O . ALA A 1 273 ? -15.395 11.618 -24.035 1.00 90.12 273 ALA A O 1
ATOM 2129 N N . ASP A 1 274 ? -15.460 12.925 -22.208 1.00 89.31 274 ASP A N 1
ATOM 2130 C CA . ASP A 1 274 ? -16.392 13.920 -22.748 1.00 89.31 274 ASP A CA 1
ATOM 2131 C C . ASP A 1 274 ? -15.646 14.939 -23.638 1.00 89.31 274 ASP A C 1
ATOM 2133 O O . ASP A 1 274 ? -14.920 15.791 -23.116 1.00 89.31 274 ASP A O 1
ATOM 2137 N N . PRO A 1 275 ? -15.834 14.922 -24.975 1.00 85.69 275 PRO A N 1
ATOM 2138 C CA . PRO A 1 275 ? -15.112 15.806 -25.891 1.00 85.69 275 PRO A CA 1
ATOM 2139 C C . PRO A 1 275 ? -15.397 17.293 -25.654 1.00 85.69 275 PRO A C 1
ATOM 2141 O O . PRO A 1 275 ? -14.574 18.136 -26.003 1.00 85.69 275 PRO A O 1
ATOM 2144 N N . SER A 1 276 ? -16.541 17.637 -25.047 1.00 86.50 276 SER A N 1
ATOM 2145 C CA . SER A 1 276 ? -16.896 19.035 -24.773 1.00 86.50 276 SER A CA 1
ATOM 2146 C C . SER A 1 276 ? -15.946 19.699 -23.771 1.00 86.50 276 SER A C 1
ATOM 2148 O O . SER A 1 276 ? -15.751 20.912 -23.825 1.00 86.50 276 SER A O 1
ATOM 2150 N N . ARG A 1 277 ? -15.281 18.902 -22.922 1.00 87.44 277 ARG A N 1
ATOM 2151 C CA . ARG A 1 277 ? -14.293 19.344 -21.920 1.00 87.44 277 ARG A CA 1
ATOM 2152 C C . ARG A 1 277 ? -12.940 19.727 -22.515 1.00 87.44 277 ARG A C 1
ATOM 2154 O O . ARG A 1 277 ? -12.125 20.346 -21.837 1.00 87.44 277 ARG A O 1
ATOM 2161 N N . TRP A 1 278 ? -12.706 19.367 -23.773 1.00 89.06 278 TRP A N 1
ATOM 2162 C CA . TRP A 1 278 ? -11.472 19.645 -24.506 1.00 89.06 278 TRP A CA 1
ATOM 2163 C C . TRP A 1 278 ? -11.584 20.876 -25.408 1.00 89.06 278 TRP A C 1
ATOM 2165 O O . TRP A 1 278 ? -10.601 21.279 -26.026 1.00 89.06 278 TRP A O 1
ATOM 2175 N N . SER A 1 279 ? -12.777 21.471 -25.497 1.00 84.19 279 SER A N 1
ATOM 2176 C CA . SER A 1 279 ? -13.019 22.649 -26.323 1.00 84.19 279 SER A CA 1
ATOM 2177 C C . SER A 1 279 ? -12.420 23.911 -25.684 1.00 84.19 279 SER A C 1
ATOM 2179 O O . SER A 1 279 ? -12.692 24.168 -24.510 1.00 84.19 279 SER A O 1
ATOM 2181 N N . PRO A 1 280 ? -11.686 24.754 -26.438 1.00 75.25 280 PRO A N 1
ATOM 2182 C CA . PRO A 1 280 ? -11.279 26.088 -25.982 1.00 75.25 280 PRO A CA 1
ATOM 2183 C C . PRO A 1 280 ? -12.468 26.991 -25.634 1.00 75.25 280 PRO A C 1
ATOM 2185 O O . PRO A 1 280 ? -12.336 27.895 -24.815 1.00 75.25 280 PRO A O 1
ATOM 2188 N N . ASP A 1 281 ? -13.627 26.717 -26.238 1.00 79.44 281 ASP A N 1
ATOM 2189 C CA . ASP A 1 281 ? -14.878 27.447 -26.025 1.00 79.44 281 ASP A CA 1
ATOM 2190 C C . ASP A 1 281 ? -15.743 26.828 -24.912 1.00 79.44 281 ASP A C 1
ATOM 2192 O O . ASP A 1 281 ? -16.909 27.201 -24.747 1.00 79.44 281 ASP A O 1
ATOM 2196 N N . ALA A 1 282 ? -15.219 25.846 -24.168 1.00 74.19 282 ALA A N 1
ATOM 2197 C CA . ALA A 1 282 ? -15.939 25.264 -23.044 1.00 74.19 282 ALA A CA 1
ATOM 2198 C C . ALA A 1 282 ? -16.248 26.356 -21.999 1.00 74.19 282 ALA A C 1
ATOM 2200 O O . ALA A 1 282 ? -15.371 27.161 -21.667 1.00 74.19 282 ALA A O 1
ATOM 2201 N N . PRO A 1 283 ? -17.481 26.414 -21.466 1.00 76.00 283 PRO A N 1
ATOM 2202 C CA . PRO A 1 283 ? -17.812 27.381 -20.428 1.00 76.00 283 PRO A CA 1
ATOM 2203 C C . PRO A 1 283 ? -16.949 27.145 -19.175 1.00 76.00 283 PRO A C 1
ATOM 2205 O O . PRO A 1 283 ? -16.446 26.048 -18.945 1.00 76.00 283 PRO A O 1
ATOM 2208 N N . ALA A 1 284 ? -16.719 28.192 -18.377 1.00 70.19 284 ALA A N 1
ATOM 2209 C CA . ALA A 1 284 ? -15.736 28.161 -17.286 1.00 70.19 284 ALA A CA 1
ATOM 2210 C C . ALA A 1 284 ? -16.048 27.118 -16.192 1.00 70.19 284 ALA A C 1
ATOM 2212 O O . ALA A 1 284 ? -15.132 26.571 -15.590 1.00 70.19 284 ALA A O 1
ATOM 2213 N N . ASP A 1 285 ? -17.327 26.808 -15.982 1.00 70.38 285 ASP A N 1
ATOM 2214 C CA . ASP A 1 285 ? -17.820 25.726 -15.114 1.00 70.38 285 ASP A CA 1
ATOM 2215 C C . ASP A 1 285 ? -17.572 24.321 -15.700 1.00 70.38 285 ASP A C 1
ATOM 2217 O O . ASP A 1 285 ? -17.781 23.305 -15.039 1.00 70.38 285 ASP A O 1
ATOM 2221 N N . HIS A 1 286 ? -17.124 24.251 -16.955 1.00 72.94 286 HIS A N 1
ATOM 2222 C CA . HIS A 1 286 ? -16.739 23.024 -17.631 1.00 72.94 286 HIS A CA 1
ATOM 2223 C C . HIS A 1 286 ? -15.228 22.818 -17.739 1.00 72.94 286 HIS A C 1
ATOM 2225 O O . HIS A 1 286 ? -14.800 21.764 -18.221 1.00 72.94 286 HIS A O 1
ATOM 2231 N N . ALA A 1 287 ? -14.433 23.780 -17.264 1.00 80.69 287 ALA A N 1
ATOM 2232 C CA . ALA A 1 287 ? -12.986 23.741 -17.349 1.00 80.69 287 ALA A CA 1
ATOM 2233 C C . ALA A 1 287 ? -12.419 22.585 -16.517 1.00 80.69 287 ALA A C 1
ATOM 2235 O O . ALA A 1 287 ? -12.636 22.490 -15.311 1.00 80.69 287 ALA A O 1
ATOM 2236 N N . VAL A 1 288 ? -11.657 21.716 -17.178 1.00 90.44 288 VAL A N 1
ATOM 2237 C CA . VAL A 1 288 ? -10.871 20.671 -16.524 1.00 90.44 288 VAL A CA 1
ATOM 2238 C C . VAL A 1 288 ? -9.399 21.021 -16.690 1.00 90.44 288 VAL A C 1
ATOM 2240 O O . VAL A 1 288 ? -8.963 21.377 -17.788 1.00 90.44 288 VAL A O 1
ATOM 2243 N N . ALA A 1 289 ? -8.646 20.958 -15.601 1.00 92.44 289 ALA A N 1
ATOM 2244 C CA . ALA A 1 289 ? -7.214 21.207 -15.561 1.00 92.44 289 ALA A CA 1
ATOM 2245 C C . ALA A 1 289 ? -6.457 19.987 -15.041 1.00 92.44 289 ALA A C 1
ATOM 2247 O O . ALA A 1 289 ? -7.006 19.145 -14.331 1.00 92.44 289 ALA A O 1
ATOM 2248 N N . VAL A 1 290 ? -5.184 19.901 -15.397 1.00 94.38 290 VAL A N 1
ATOM 2249 C CA . VAL A 1 290 ? -4.260 18.880 -14.922 1.00 94.38 290 VAL A CA 1
ATOM 2250 C C . VAL A 1 290 ? -3.021 19.541 -14.339 1.00 94.38 290 VAL A C 1
ATOM 2252 O O . VAL A 1 290 ? -2.541 20.546 -14.859 1.00 94.38 290 VAL A O 1
ATOM 2255 N N . SER A 1 291 ? -2.507 18.988 -13.247 1.00 92.25 291 SER A N 1
ATOM 2256 C CA . SER A 1 291 ? -1.258 19.434 -12.629 1.00 92.25 291 SER A CA 1
ATOM 2257 C C . SER A 1 291 ? -0.364 18.243 -12.340 1.00 92.25 291 SER A C 1
ATOM 2259 O O . SER A 1 291 ? -0.855 17.178 -11.966 1.00 92.25 291 SER A O 1
ATOM 2261 N N . LEU A 1 292 ? 0.949 18.426 -12.459 1.00 87.50 292 LEU A N 1
ATOM 2262 C CA . LEU A 1 292 ? 1.915 17.430 -12.002 1.00 87.50 292 LEU A CA 1
ATOM 2263 C C . LEU A 1 292 ? 1.786 17.192 -10.493 1.00 87.50 292 LEU A C 1
ATOM 2265 O O . LEU A 1 292 ? 1.678 18.134 -9.706 1.00 87.50 292 LEU A O 1
ATOM 2269 N N . THR A 1 293 ? 1.846 15.922 -10.093 1.00 85.38 293 THR A N 1
ATOM 2270 C CA . THR A 1 293 ? 2.112 15.550 -8.698 1.00 85.38 293 THR A CA 1
ATOM 2271 C C . THR A 1 293 ? 3.613 15.613 -8.420 1.00 85.38 293 THR A C 1
ATOM 2273 O O . THR A 1 293 ? 4.424 15.697 -9.343 1.00 85.38 293 THR A O 1
ATOM 2276 N N . GLU A 1 294 ? 4.023 15.467 -7.157 1.00 78.06 294 GLU A N 1
ATOM 2277 C CA . GLU A 1 294 ? 5.445 15.293 -6.819 1.00 78.06 294 GLU A CA 1
ATOM 2278 C C . GLU A 1 294 ? 6.068 14.091 -7.563 1.00 78.06 294 GLU A C 1
ATOM 2280 O O . GLU A 1 294 ? 7.216 14.147 -8.004 1.00 78.06 294 GLU A O 1
ATOM 2285 N N . ALA A 1 295 ? 5.297 13.015 -7.769 1.00 74.19 295 ALA A N 1
ATOM 2286 C CA . ALA A 1 295 ? 5.745 11.845 -8.521 1.00 74.19 295 ALA A CA 1
ATOM 2287 C C . ALA A 1 295 ? 5.877 12.120 -10.031 1.00 74.19 295 ALA A C 1
ATOM 2289 O O . ALA A 1 295 ? 6.788 11.577 -10.654 1.00 74.19 295 ALA A O 1
ATOM 2290 N N . GLY A 1 296 ? 5.001 12.953 -10.606 1.00 79.31 296 GLY A N 1
ATOM 2291 C CA . GLY A 1 296 ? 5.095 13.419 -11.996 1.00 79.31 296 GLY A CA 1
ATOM 2292 C C . GLY A 1 296 ? 6.252 14.372 -12.232 1.00 79.31 296 GLY A C 1
ATOM 2293 O O . GLY A 1 296 ? 7.021 14.172 -13.165 1.00 79.31 296 GLY A O 1
ATOM 2294 N N . ALA A 1 297 ? 6.448 15.340 -11.340 1.00 81.06 297 ALA A N 1
ATOM 2295 C CA . ALA A 1 297 ? 7.587 16.248 -11.406 1.00 81.06 297 ALA A CA 1
ATOM 2296 C C . ALA A 1 297 ? 8.929 15.509 -11.266 1.00 81.06 297 ALA A C 1
ATOM 2298 O O . ALA A 1 297 ? 9.907 15.895 -11.886 1.00 81.06 297 ALA A O 1
ATOM 2299 N N . ALA A 1 298 ? 8.983 14.429 -10.480 1.00 70.69 298 ALA A N 1
ATOM 2300 C CA . ALA A 1 298 ? 10.176 13.590 -10.359 1.00 70.69 298 ALA A CA 1
ATOM 2301 C C . ALA A 1 298 ? 10.392 12.623 -11.542 1.00 70.69 298 ALA A C 1
ATOM 2303 O O . ALA A 1 298 ? 11.413 11.926 -11.568 1.00 70.69 298 ALA A O 1
ATOM 2304 N N . PHE A 1 299 ? 9.416 12.503 -12.448 1.00 71.81 299 PHE A N 1
ATOM 2305 C CA . PHE A 1 299 ? 9.519 11.687 -13.655 1.00 71.81 299 PHE A CA 1
ATOM 2306 C C . PHE A 1 299 ? 10.218 12.436 -14.802 1.00 71.81 299 PHE A C 1
ATOM 2308 O O . PHE A 1 299 ? 10.985 11.799 -15.525 1.00 71.81 299 PHE A O 1
ATOM 2315 N N . LEU A 1 300 ? 9.947 13.740 -14.948 1.00 72.44 300 LEU A N 1
ATOM 2316 C CA . LEU A 1 300 ? 10.613 14.658 -15.886 1.00 72.44 300 LEU A CA 1
ATOM 2317 C C . LEU A 1 300 ? 12.050 14.981 -15.432 1.00 72.44 300 LEU A C 1
ATOM 2319 O O . LEU A 1 300 ? 12.928 15.096 -16.316 1.00 72.44 300 LEU A O 1
#

Secondary structure (DSSP, 8-state):
----HHHHHHHHHHHH-SS-SS-THHHHHHHHGGGGS-HHHHHHHHHHHHHHHHH--HHHHHHHHHSS-HHHHHHHHHHHHHTT-GGGHHHHHHHHHH--STTHHHHHHHHHHHH--HHHHHHHHHHHHHHSS-TT---SHHHHHHHHHHHHHHHT--TTGGGSSTTSHHHHHHTT--TTTTHHHHHHHHHHHHHHHHHHS---HHHHHHHHH-TT-EEHHHHHHHHHHTT---HHHHHHHHHHHHHHHHHHTSEEEESSSBPPHHHHHHHHT-GGGG-TT--GGG--EEEE-HHHHTT-

pLDDT: mean 87.41, std 9.57, range [41.78, 98.56]